Protein AF-A0A143BGK1-F1 (afdb_monomer)

Solvent-accessible surface area (backbone atoms only — not comparable to full-atom values): 12796 Å² total; per-residue (Å²): 137,93,80,90,81,89,81,84,87,86,84,88,82,83,88,80,93,75,83,83,79,81,80,73,81,82,76,76,76,75,78,65,85,75,78,70,71,74,83,72,61,74,55,38,39,32,31,39,35,25,28,45,77,56,67,14,44,19,26,71,61,53,50,92,48,92,90,60,64,40,11,59,48,40,54,72,45,32,12,19,40,34,34,28,32,50,23,86,86,31,70,6,28,37,41,41,28,18,69,46,82,47,82,82,18,62,73,39,94,61,40,59,32,41,36,32,41,37,38,48,50,97,88,70,47,81,43,76,48,76,35,29,37,42,36,40,39,46,55,60,24,32,60,97,61,43,62,50,70,74,36,72,43,80,30,38,37,37,44,34,45,54,76,92,69,96,65,74,45,32,40,28,19,36,43,67,54,95,93,37,80,58,79,19,27,54,26,41,38,30,21,72,43,67,36,33,34,42,38,33,39,54,91,85,25,25,25,24,23,72,79,79,68,46,75,31,57,42,41,40,54,37,38,40,36,41,76,50,74,117

pLDDT: mean 82.54, std 17.93, range [39.62, 98.12]

Mean predicted aligned error: 11.47 Å

Secondary structure (DSSP, 8-state):
-----------------------------------------PPPPEEEEEESS-SEEE--S--SSTT-SEEEEETTSTT-EEEE--STT----EEEESS---TTTTTSTTPSP-EEEEEE-TTS-EEEEEE-EEEEE--S--TT-PPPTT-EEEE-EEEEE-S--SS-SEEEE-SEETTEE--PPPEEEEE-SSSEEEEEEPTTPEEEETTT--EEE---EEEEEESS--

Organism: NCBI:txid1379270

Structure (mmCIF, N/CA/C/O backbone):
data_AF-A0A143BGK1-F1
#
_entry.id   AF-A0A143BGK1-F1
#
loop_
_atom_site.group_PDB
_atom_site.id
_atom_site.type_symbol
_atom_site.label_atom_id
_atom_site.label_alt_id
_atom_site.label_comp_id
_atom_site.label_asym_id
_atom_site.label_entity_id
_atom_site.label_seq_id
_atom_site.pdbx_PDB_ins_code
_atom_site.Cartn_x
_atom_site.Cartn_y
_atom_site.Cartn_z
_atom_site.occupancy
_atom_site.B_iso_or_equiv
_atom_site.auth_seq_id
_atom_site.auth_comp_id
_atom_site.auth_asym_id
_atom_site.auth_atom_id
_atom_site.pdbx_PDB_model_num
ATOM 1 N N . MET A 1 1 ? 17.424 -24.416 119.670 1.00 43.50 1 MET A N 1
ATOM 2 C CA . MET A 1 1 ? 17.844 -23.206 118.920 1.00 43.50 1 MET A CA 1
ATOM 3 C C . MET A 1 1 ? 16.565 -22.590 118.353 1.00 43.50 1 MET A C 1
ATOM 5 O O . MET A 1 1 ? 15.941 -23.257 117.552 1.00 43.50 1 MET A O 1
ATOM 9 N N . ARG A 1 2 ? 15.909 -21.563 118.918 1.00 40.81 2 ARG A N 1
ATOM 10 C CA . ARG A 1 2 ? 16.264 -20.143 119.166 1.00 40.81 2 ARG A CA 1
ATOM 11 C C . ARG A 1 2 ? 16.715 -19.360 117.918 1.00 40.81 2 ARG A C 1
ATOM 13 O O . ARG A 1 2 ? 17.852 -19.553 117.501 1.00 40.81 2 ARG A O 1
ATOM 20 N N . ARG A 1 3 ? 15.820 -18.461 117.451 1.00 46.19 3 ARG A N 1
ATOM 21 C CA . ARG A 1 3 ? 15.937 -17.132 116.765 1.00 46.19 3 ARG A CA 1
ATOM 22 C C . ARG A 1 3 ? 14.674 -16.983 115.884 1.00 46.19 3 ARG A C 1
ATOM 24 O O . ARG A 1 3 ? 14.504 -17.804 115.000 1.00 46.19 3 ARG A O 1
ATOM 31 N N . SER A 1 4 ? 13.640 -16.170 116.144 1.00 46.34 4 SER A N 1
ATOM 32 C CA . SER A 1 4 ? 13.495 -14.737 116.495 1.00 46.34 4 SER A CA 1
ATOM 33 C C . SER A 1 4 ? 14.274 -13.771 115.607 1.00 46.34 4 SER A C 1
ATOM 35 O O . SER A 1 4 ? 15.478 -13.681 115.813 1.00 46.34 4 SER A O 1
ATOM 37 N N . THR A 1 5 ? 13.562 -13.082 114.691 1.00 49.50 5 THR A N 1
ATOM 38 C CA . THR A 1 5 ? 13.474 -11.603 114.464 1.00 49.50 5 THR A CA 1
ATOM 39 C C . THR A 1 5 ? 12.706 -11.330 113.149 1.00 49.50 5 THR A C 1
ATOM 41 O O . THR A 1 5 ? 13.089 -11.884 112.127 1.00 49.50 5 THR A O 1
ATOM 44 N N . THR A 1 6 ? 11.496 -10.732 113.180 1.00 47.00 6 THR A N 1
ATOM 45 C CA . THR A 1 6 ? 11.149 -9.320 112.808 1.00 47.00 6 THR A CA 1
ATOM 46 C C . THR A 1 6 ? 11.598 -8.911 111.389 1.00 47.00 6 THR A C 1
ATOM 48 O O . THR A 1 6 ? 12.734 -9.171 111.033 1.00 47.00 6 THR A O 1
ATOM 51 N N . LEU A 1 7 ? 10.827 -8.236 110.524 1.00 45.62 7 LEU A N 1
ATOM 52 C CA . LEU A 1 7 ? 10.130 -6.959 110.729 1.00 45.62 7 LEU A CA 1
ATOM 53 C C . LEU A 1 7 ? 9.368 -6.546 109.431 1.00 45.62 7 LEU A C 1
ATOM 55 O O . LEU A 1 7 ? 9.850 -6.802 108.336 1.00 45.62 7 LEU A O 1
ATOM 59 N N . ALA A 1 8 ? 8.234 -5.857 109.615 1.00 45.94 8 ALA A N 1
ATOM 60 C CA . ALA A 1 8 ? 7.617 -4.776 108.816 1.00 45.94 8 ALA A CA 1
ATOM 61 C C . ALA A 1 8 ? 7.408 -4.855 107.278 1.00 45.94 8 ALA A C 1
ATOM 63 O O . ALA A 1 8 ? 8.323 -4.689 106.483 1.00 45.94 8 ALA A O 1
ATOM 64 N N . CYS A 1 9 ? 6.118 -4.921 106.913 1.00 39.62 9 CYS A N 1
ATOM 65 C CA . CYS A 1 9 ? 5.309 -3.850 106.294 1.00 39.62 9 CYS A CA 1
ATOM 66 C C . CYS A 1 9 ? 5.911 -3.028 105.133 1.00 39.62 9 CYS A C 1
ATOM 68 O O . CYS A 1 9 ? 6.792 -2.208 105.368 1.00 39.62 9 CYS A O 1
ATOM 70 N N . LEU A 1 10 ? 5.285 -3.073 103.948 1.00 42.44 10 LEU A N 1
ATOM 71 C CA . LEU A 1 10 ? 4.947 -1.834 103.238 1.00 42.44 10 LEU A CA 1
ATOM 72 C C . LEU A 1 10 ? 3.724 -2.002 102.322 1.00 42.44 10 LEU A C 1
ATOM 74 O O . LEU A 1 10 ? 3.552 -3.000 101.628 1.00 42.44 10 LEU A O 1
ATOM 78 N N . LEU A 1 11 ? 2.879 -0.983 102.408 1.00 42.88 11 LEU A N 1
ATOM 79 C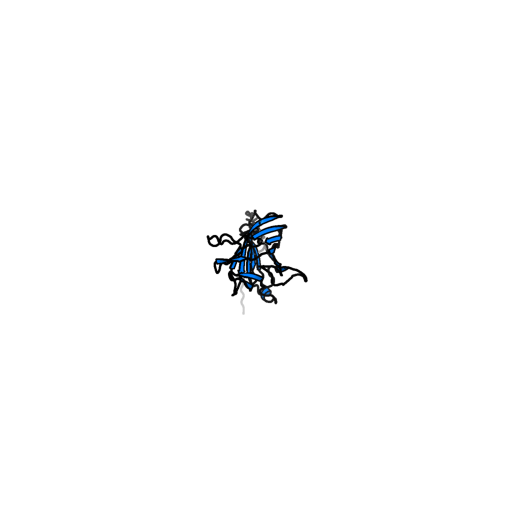 CA . LEU A 1 11 ? 1.591 -0.753 101.771 1.00 42.88 11 LEU A CA 1
ATOM 80 C C . LEU A 1 11 ? 1.744 -0.185 100.345 1.00 42.88 11 LEU A C 1
ATOM 82 O O . LEU A 1 11 ? 2.788 0.375 100.019 1.00 42.88 11 LEU A O 1
ATOM 86 N N . ALA A 1 12 ? 0.600 -0.137 99.646 1.00 45.75 12 ALA A N 1
ATOM 87 C CA . ALA A 1 12 ? 0.241 0.781 98.549 1.00 45.75 12 ALA A CA 1
ATOM 88 C C . ALA A 1 12 ? 0.588 0.284 97.122 1.00 45.75 12 ALA A C 1
ATOM 90 O O . ALA A 1 12 ? 1.572 -0.409 96.927 1.00 45.75 12 ALA A O 1
ATOM 91 N N . LEU A 1 13 ? -0.189 0.527 96.060 1.00 47.72 13 LEU A N 1
ATOM 92 C CA . LEU A 1 13 ? -1.147 1.592 95.749 1.00 47.72 13 LEU A CA 1
ATOM 93 C C . LEU A 1 13 ? -2.192 1.096 94.720 1.00 47.72 13 LEU A C 1
ATOM 95 O O . LEU A 1 13 ? -1.932 0.187 93.936 1.00 47.72 13 LEU A O 1
ATOM 99 N N . LEU A 1 14 ? -3.358 1.745 94.723 1.00 42.44 14 LEU A N 1
ATOM 100 C CA . LEU A 1 14 ? -4.480 1.576 93.795 1.00 42.44 14 LEU A CA 1
ATOM 101 C C . LEU A 1 14 ? -4.232 2.168 92.384 1.00 42.44 14 LEU A C 1
ATOM 103 O O . LEU A 1 14 ? -3.690 3.263 92.300 1.00 42.44 14 LEU A O 1
ATOM 107 N N . ALA A 1 15 ? -4.831 1.506 91.371 1.00 46.16 15 ALA A N 1
ATOM 108 C CA . ALA A 1 15 ? -5.567 2.026 90.183 1.00 46.16 15 ALA A CA 1
ATOM 109 C C . ALA A 1 15 ? -4.858 2.960 89.156 1.00 46.16 15 ALA A C 1
ATOM 111 O O . ALA A 1 15 ? -3.825 3.535 89.472 1.00 46.16 15 ALA A O 1
ATOM 112 N N . PRO A 1 16 ? -5.431 3.242 87.954 1.00 50.66 16 PRO A N 1
ATOM 113 C CA . PRO A 1 16 ? -6.430 2.538 87.126 1.00 50.66 16 PRO A CA 1
ATOM 114 C C . PRO A 1 16 ? -5.933 2.226 85.682 1.00 50.66 16 PRO A C 1
ATOM 116 O O . PRO A 1 16 ? -4.978 2.815 85.180 1.00 50.66 16 PRO A O 1
ATOM 119 N N . LEU A 1 17 ? -6.647 1.348 84.965 1.00 46.38 17 LEU A N 1
ATOM 120 C CA . LEU A 1 17 ? -6.560 1.212 83.502 1.00 46.38 17 LEU A CA 1
ATOM 121 C C . LEU A 1 17 ? -7.294 2.389 82.837 1.00 46.38 17 LEU A C 1
ATOM 123 O O . LEU A 1 17 ? -8.519 2.380 82.727 1.00 46.38 17 LEU A O 1
ATOM 127 N N . GLY A 1 18 ? -6.546 3.407 82.412 1.00 46.16 18 GLY A N 1
ATOM 128 C CA . GLY A 1 18 ? -7.022 4.441 81.494 1.00 46.16 18 GLY A CA 1
ATOM 129 C C . GLY A 1 18 ? -6.768 4.017 80.049 1.00 46.16 18 GLY A C 1
ATOM 130 O O . GLY A 1 18 ? -5.620 3.880 79.637 1.00 46.16 18 GLY A O 1
ATOM 131 N N . ALA A 1 19 ? -7.836 3.796 79.284 1.00 46.12 19 ALA A N 1
ATOM 132 C CA . ALA A 1 19 ? -7.766 3.614 77.841 1.00 46.12 19 ALA A CA 1
ATOM 133 C C . ALA A 1 19 ? -7.400 4.951 77.173 1.00 46.12 19 ALA A C 1
ATOM 135 O O . ALA A 1 19 ? -8.175 5.905 77.226 1.00 46.12 19 ALA A O 1
ATOM 136 N N . CYS A 1 20 ? -6.232 5.024 76.536 1.00 40.56 20 CYS A N 1
ATOM 137 C CA . CYS A 1 20 ? -5.906 6.118 75.627 1.00 40.56 20 CYS A CA 1
ATOM 138 C C . CYS A 1 20 ? -6.611 5.878 74.287 1.00 40.56 20 CYS A C 1
ATOM 140 O O . CYS A 1 20 ? -6.204 5.020 73.507 1.00 40.56 20 CYS A O 1
ATOM 142 N N . THR A 1 21 ? -7.656 6.653 74.010 1.00 49.47 21 THR A N 1
ATOM 143 C CA . THR A 1 21 ? -8.146 6.882 72.650 1.00 49.47 21 THR A CA 1
ATOM 144 C C . THR A 1 21 ? -7.187 7.846 71.957 1.00 49.47 21 THR A C 1
ATOM 146 O O . THR A 1 21 ? -7.154 9.036 72.276 1.00 49.47 21 THR A O 1
ATOM 149 N N . THR A 1 22 ? -6.391 7.356 71.013 1.00 46.19 22 THR A N 1
ATOM 150 C CA . THR A 1 22 ? -5.693 8.214 70.052 1.00 46.19 22 THR A CA 1
ATOM 151 C C . THR A 1 22 ? -6.713 8.758 69.058 1.00 46.19 22 THR A C 1
ATOM 153 O O . THR A 1 22 ? -7.113 8.067 68.124 1.00 46.19 22 THR A O 1
ATOM 156 N N . ASN A 1 23 ? -7.143 10.000 69.273 1.00 48.50 23 ASN A N 1
ATOM 157 C CA . ASN A 1 23 ? -7.722 10.822 68.218 1.00 48.50 23 ASN A CA 1
ATOM 158 C C . ASN A 1 23 ? -6.585 11.198 67.260 1.00 48.50 23 ASN A C 1
ATOM 160 O O . ASN A 1 23 ? -5.858 12.158 67.517 1.00 48.50 23 ASN A O 1
ATOM 164 N N . GLU A 1 24 ? -6.403 10.438 66.181 1.00 50.03 24 GLU A N 1
ATOM 165 C CA . GLU A 1 24 ? -5.644 10.951 65.042 1.00 50.03 24 GLU A CA 1
ATOM 166 C C . GLU A 1 24 ? -6.468 12.056 64.365 1.00 50.03 24 GLU A C 1
ATOM 168 O O . GLU A 1 24 ? -7.660 11.863 64.100 1.00 50.03 24 GLU A O 1
ATOM 173 N N . PRO A 1 25 ? -5.882 13.231 64.084 1.00 45.22 25 PRO A N 1
ATOM 174 C CA . PRO A 1 25 ? -6.534 14.194 63.220 1.00 45.22 25 PRO A CA 1
ATOM 175 C C . PRO A 1 25 ? -6.620 13.591 61.815 1.00 45.22 25 PRO A C 1
ATOM 177 O O . PRO A 1 25 ? -5.603 13.349 61.170 1.00 45.22 25 PRO A O 1
ATOM 180 N N . VAL A 1 26 ? -7.843 13.374 61.328 1.00 51.09 26 VAL A N 1
ATOM 181 C CA . VAL A 1 26 ? -8.095 13.123 59.907 1.00 51.09 26 VAL A CA 1
ATOM 182 C C . VAL A 1 26 ? -7.665 14.376 59.149 1.00 51.09 26 VAL A C 1
ATOM 184 O O . VAL A 1 26 ? -8.393 15.365 59.078 1.00 51.09 26 VAL A O 1
ATOM 187 N N . THR A 1 27 ? -6.458 14.353 58.596 1.00 41.69 27 THR A N 1
ATOM 188 C CA . THR A 1 27 ? -6.063 15.265 57.530 1.00 41.69 27 THR A CA 1
ATOM 189 C C . THR A 1 27 ? -6.956 14.979 56.330 1.00 41.69 27 THR A C 1
ATOM 191 O O . THR A 1 27 ? -6.745 14.017 55.595 1.00 41.69 27 THR A O 1
ATOM 194 N N . THR A 1 28 ? -7.976 15.808 56.124 1.00 47.81 28 THR A N 1
ATOM 195 C CA . THR A 1 28 ? -8.582 15.985 54.804 1.00 47.81 28 THR A CA 1
ATOM 196 C C . THR A 1 28 ? -7.483 16.480 53.874 1.00 47.81 28 THR A C 1
ATOM 198 O O . THR A 1 28 ? -7.135 17.662 53.907 1.00 47.81 28 THR A O 1
ATOM 201 N N . GLU A 1 29 ? -6.906 15.580 53.078 1.00 46.59 29 GLU A N 1
ATOM 202 C CA . GLU A 1 29 ? -6.139 15.980 51.905 1.00 46.59 29 GLU A CA 1
ATOM 203 C C . GLU A 1 29 ? -7.074 16.809 51.025 1.00 46.59 29 GLU A C 1
ATOM 205 O O . GLU A 1 29 ? -8.012 16.306 50.403 1.00 46.59 29 GLU A O 1
ATOM 210 N N . VAL A 1 30 ? -6.848 18.120 51.026 1.00 47.69 30 VAL A N 1
ATOM 211 C CA . VAL A 1 30 ? -7.391 19.015 50.016 1.00 47.69 30 VAL A CA 1
ATOM 212 C C . VAL A 1 30 ? -6.802 18.526 48.702 1.00 47.69 30 VAL A C 1
ATOM 214 O O . VAL A 1 30 ? -5.617 18.727 48.442 1.00 47.69 30 VAL A O 1
ATOM 217 N N . GLY A 1 31 ? -7.619 17.828 47.912 1.00 47.00 31 GLY A N 1
ATOM 218 C CA . GLY A 1 31 ? -7.271 17.419 46.563 1.00 47.00 31 GLY A CA 1
ATOM 219 C C . GLY A 1 31 ? -6.823 18.644 45.780 1.00 47.00 31 GLY A C 1
ATOM 220 O O . GLY A 1 31 ? -7.646 19.445 45.336 1.00 47.00 31 GLY A O 1
ATOM 221 N N . GLY A 1 32 ? -5.506 18.801 45.626 1.00 48.09 32 GLY A N 1
ATOM 222 C CA . GLY A 1 32 ? -4.947 19.677 44.609 1.00 48.09 32 GLY A CA 1
ATOM 223 C C . GLY A 1 32 ? -5.538 19.284 43.253 1.00 48.09 32 GLY A C 1
ATOM 224 O O . GLY A 1 32 ? -5.974 18.138 43.097 1.00 48.09 32 GLY A O 1
ATOM 225 N N . PRO A 1 33 ? -5.601 20.201 42.273 1.00 51.19 33 PRO A N 1
ATOM 226 C CA . PRO A 1 33 ? -6.139 19.868 40.966 1.00 51.19 33 PRO A CA 1
ATOM 227 C C . PRO A 1 33 ? -5.393 18.641 40.450 1.00 51.19 33 PRO A C 1
ATOM 229 O O . PRO A 1 33 ? -4.192 18.691 40.177 1.00 51.19 33 PRO A O 1
ATOM 232 N N . ALA A 1 34 ? -6.105 17.518 40.362 1.00 53.53 34 ALA A N 1
ATOM 233 C CA . ALA A 1 34 ? -5.624 16.376 39.628 1.00 53.53 34 ALA A CA 1
ATOM 234 C C . ALA A 1 34 ? -5.442 16.897 38.207 1.00 53.53 34 ALA A C 1
ATOM 236 O O . ALA A 1 34 ? -6.420 17.174 37.510 1.00 53.53 34 ALA A O 1
ATOM 237 N N . PHE A 1 35 ? -4.192 17.092 37.791 1.00 51.06 35 PHE A N 1
ATOM 238 C CA . PHE A 1 35 ? -3.862 17.183 36.382 1.00 51.06 35 PHE A CA 1
ATOM 239 C C . PHE A 1 35 ? -4.263 15.833 35.798 1.00 51.06 35 PHE A C 1
ATOM 241 O O . PHE A 1 35 ? -3.465 14.897 35.763 1.00 51.06 35 PHE A O 1
ATOM 248 N N . ALA A 1 36 ? -5.542 15.698 35.441 1.00 53.28 36 ALA A N 1
ATOM 249 C CA . ALA A 1 36 ? -6.049 14.568 34.704 1.00 53.28 36 ALA A CA 1
ATOM 250 C C . ALA A 1 36 ? -5.165 14.499 33.467 1.00 53.28 36 ALA A C 1
ATOM 252 O O . ALA A 1 36 ? -5.229 15.372 32.600 1.00 53.28 36 ALA A O 1
ATOM 253 N N . LYS A 1 37 ? -4.248 13.527 33.452 1.00 48.25 37 LYS A N 1
ATOM 254 C CA . LYS A 1 37 ? -3.406 13.248 32.298 1.00 48.25 37 LYS A CA 1
ATOM 255 C C . LYS A 1 37 ? -4.376 13.139 31.135 1.00 48.25 37 LYS A C 1
ATOM 257 O O . LYS A 1 37 ? -5.232 12.256 31.168 1.00 48.25 37 LYS A O 1
ATOM 262 N N . ALA A 1 38 ? -4.297 14.084 30.195 1.00 52.44 38 ALA A N 1
ATOM 263 C CA . ALA A 1 38 ? -5.198 14.116 29.057 1.00 52.44 38 ALA A CA 1
ATOM 264 C C . ALA A 1 38 ? -5.253 12.700 28.490 1.00 52.44 38 ALA A C 1
ATOM 266 O O . ALA A 1 38 ? -4.206 12.089 28.255 1.00 52.44 38 ALA A O 1
ATOM 267 N N . THR A 1 39 ? -6.454 12.140 28.383 1.00 51.75 39 THR A N 1
ATOM 268 C CA . THR A 1 39 ? -6.678 10.812 27.828 1.00 51.75 39 THR A CA 1
ATOM 269 C C . THR A 1 39 ? -6.221 10.872 26.377 1.00 51.75 39 THR A C 1
ATOM 271 O O . THR A 1 39 ? -6.972 11.263 25.491 1.00 51.75 39 THR A O 1
ATOM 274 N N . THR A 1 40 ? -4.945 10.578 26.121 1.00 60.81 40 THR A N 1
ATOM 275 C CA . THR A 1 40 ? -4.415 10.545 24.763 1.00 60.81 40 THR A CA 1
ATOM 276 C C . THR A 1 40 ? -5.065 9.356 24.094 1.00 60.81 40 THR A C 1
ATOM 278 O O . THR A 1 40 ? -4.742 8.208 24.411 1.00 60.81 40 THR A O 1
ATOM 281 N N . THR A 1 41 ? -6.036 9.623 23.229 1.00 72.31 41 THR A N 1
ATOM 282 C CA . THR A 1 41 ? -6.748 8.580 22.508 1.00 72.31 41 THR A CA 1
ATOM 283 C C . THR A 1 41 ? -5.729 7.763 21.723 1.00 72.31 41 THR A C 1
ATOM 285 O O . THR A 1 41 ? -5.053 8.295 20.845 1.00 72.31 41 THR A O 1
ATOM 288 N N . ALA A 1 42 ? -5.580 6.487 22.079 1.00 84.50 42 ALA A N 1
ATOM 289 C CA . ALA A 1 42 ? -4.563 5.626 21.491 1.00 84.50 42 ALA A CA 1
ATOM 290 C C . ALA A 1 42 ? -4.741 5.522 19.970 1.00 84.50 42 ALA A C 1
ATOM 292 O O . ALA A 1 42 ? -5.871 5.429 19.476 1.00 84.50 42 ALA A O 1
ATOM 293 N N . ASP A 1 43 ? -3.629 5.518 19.239 1.00 90.06 43 ASP A N 1
ATOM 294 C CA . ASP A 1 43 ? -3.602 5.295 17.793 1.00 90.06 43 ASP A CA 1
ATOM 295 C C . ASP A 1 43 ? -4.373 4.013 17.435 1.00 90.06 43 ASP A C 1
ATOM 297 O O . ASP A 1 43 ? -4.086 2.952 18.006 1.00 90.06 43 ASP A O 1
ATOM 301 N N . PRO A 1 44 ? -5.366 4.067 16.529 1.00 92.69 44 PRO A N 1
ATOM 302 C CA . PRO A 1 44 ? -6.083 2.868 16.148 1.00 92.69 44 PRO A CA 1
ATOM 303 C C . PRO A 1 44 ? -5.216 1.932 15.309 1.00 92.69 44 PRO A C 1
ATOM 305 O O . PRO A 1 44 ? -4.260 2.328 14.641 1.00 92.69 44 PRO A O 1
ATOM 308 N N . THR A 1 45 ? -5.572 0.656 15.342 1.00 94.81 45 THR A N 1
ATOM 309 C CA . THR A 1 45 ? -5.013 -0.343 14.425 1.00 94.81 45 THR A CA 1
ATOM 310 C C . THR A 1 45 ? -5.744 -0.284 13.086 1.00 94.81 45 THR A C 1
ATOM 312 O O . THR A 1 45 ? -6.816 0.320 12.995 1.00 94.81 45 THR A O 1
ATOM 315 N N . ALA A 1 46 ? -5.197 -0.924 12.053 1.00 94.94 46 ALA A N 1
ATOM 316 C CA . ALA A 1 46 ? -5.848 -1.030 10.754 1.00 94.94 46 ALA A CA 1
ATOM 317 C C . ALA A 1 46 ? -5.953 -2.488 10.285 1.00 94.94 46 ALA A C 1
ATOM 319 O O . ALA A 1 46 ? -5.209 -3.374 10.694 1.00 94.94 46 ALA A O 1
ATOM 320 N N . THR A 1 47 ? -6.885 -2.746 9.382 1.00 96.81 47 THR A N 1
ATOM 321 C CA . THR A 1 47 ? -6.897 -3.962 8.571 1.00 96.81 47 THR A CA 1
ATOM 322 C C . THR A 1 47 ? -6.739 -3.560 7.119 1.00 96.81 47 THR A C 1
ATOM 324 O O . THR A 1 47 ? -7.476 -2.701 6.635 1.00 96.81 47 THR A O 1
ATOM 327 N N . TRP A 1 48 ? -5.766 -4.160 6.439 1.00 97.56 48 TRP A N 1
ATOM 328 C CA . TRP A 1 48 ? -5.492 -3.890 5.032 1.00 97.56 48 TRP A CA 1
ATOM 329 C C . TRP A 1 48 ? -6.080 -5.010 4.179 1.00 97.56 48 TRP A C 1
ATOM 331 O O . TRP A 1 48 ? -5.836 -6.190 4.440 1.00 97.56 48 TRP A O 1
ATOM 341 N N . TYR A 1 49 ? -6.842 -4.622 3.164 1.00 97.06 49 TYR A N 1
ATOM 342 C CA . TYR A 1 49 ? -7.484 -5.508 2.203 1.00 97.06 49 TYR A CA 1
ATOM 343 C C . TYR A 1 49 ? -6.832 -5.283 0.845 1.00 97.06 49 TYR A C 1
ATOM 345 O O . TYR A 1 49 ? -7.054 -4.253 0.209 1.00 97.06 49 TYR A O 1
ATOM 353 N N . LEU A 1 50 ? -5.979 -6.221 0.438 1.00 96.81 50 LEU A N 1
ATOM 354 C CA . LEU A 1 50 ? -5.278 -6.163 -0.839 1.00 96.81 50 LEU A CA 1
ATOM 355 C C . LEU A 1 50 ? -5.954 -7.118 -1.823 1.00 96.81 50 LEU A C 1
ATOM 357 O O . LEU A 1 50 ? -6.114 -8.291 -1.483 1.00 96.81 50 LEU A O 1
ATOM 361 N N . PRO A 1 51 ? -6.287 -6.691 -3.049 1.00 93.69 51 PRO A N 1
ATOM 362 C CA . PRO A 1 51 ? -6.796 -7.590 -4.075 1.00 93.69 51 PRO A CA 1
ATOM 363 C C . PRO A 1 51 ? -5.852 -8.774 -4.296 1.00 93.69 51 PRO A C 1
ATOM 365 O O . PRO A 1 51 ? -4.632 -8.614 -4.350 1.00 93.69 51 PRO A O 1
ATOM 368 N N . ALA A 1 52 ? -6.408 -9.971 -4.437 1.00 86.12 52 ALA A N 1
ATOM 369 C CA . ALA A 1 52 ? -5.638 -11.173 -4.742 1.00 86.12 52 ALA A CA 1
ATOM 370 C C . ALA A 1 52 ? -5.259 -11.282 -6.225 1.00 86.12 52 ALA A C 1
ATOM 372 O O . ALA A 1 52 ? -4.314 -11.985 -6.567 1.00 86.12 52 ALA A O 1
ATOM 373 N N . ALA A 1 53 ? -5.977 -10.571 -7.097 1.00 82.94 53 ALA A N 1
ATOM 374 C CA . ALA A 1 53 ? -5.677 -10.463 -8.516 1.00 82.94 53 ALA A CA 1
ATOM 375 C C . ALA A 1 53 ? -5.790 -8.995 -8.945 1.00 82.94 53 ALA A C 1
ATOM 377 O O . ALA A 1 53 ? -6.881 -8.431 -8.984 1.00 82.94 53 ALA A O 1
ATOM 378 N N . ASN A 1 54 ? -4.649 -8.372 -9.223 1.00 80.81 54 ASN A N 1
ATOM 379 C CA . ASN A 1 54 ? -4.534 -6.998 -9.701 1.00 80.81 54 ASN A CA 1
ATOM 380 C C . ASN A 1 54 ? -3.212 -6.837 -10.465 1.00 80.81 54 ASN A C 1
ATOM 382 O O . ASN A 1 54 ? -2.273 -7.604 -10.246 1.00 80.81 54 ASN A O 1
ATOM 386 N N . SER A 1 55 ? -3.119 -5.839 -11.340 1.00 83.12 55 SER A N 1
ATOM 387 C CA . SER A 1 55 ? -1.822 -5.395 -11.855 1.00 83.12 55 SER A CA 1
ATOM 388 C C . SER A 1 55 ? -1.101 -4.586 -10.769 1.00 83.12 55 SER A C 1
ATOM 390 O O . SER A 1 55 ? -1.734 -3.851 -10.014 1.00 83.12 55 SER A O 1
ATOM 392 N N . GLY A 1 56 ? 0.220 -4.731 -10.641 1.00 92.62 56 GLY A N 1
ATOM 393 C CA . GLY A 1 56 ? 0.985 -4.044 -9.598 1.00 92.62 56 GLY A CA 1
ATOM 394 C C . GLY A 1 56 ? 0.950 -4.759 -8.246 1.00 92.62 56 GLY A C 1
ATOM 395 O O . GLY A 1 56 ? 1.514 -5.845 -8.110 1.00 92.62 56 GLY A O 1
ATOM 396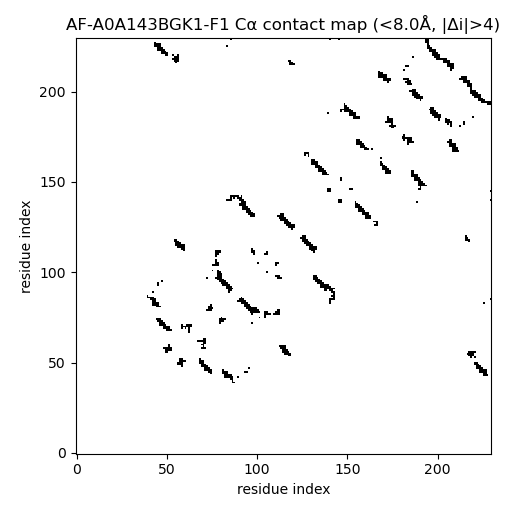 N N . LEU A 1 57 ? 0.349 -4.128 -7.234 1.00 95.62 57 LEU A N 1
ATOM 397 C CA . LEU A 1 57 ? 0.321 -4.630 -5.855 1.00 95.62 57 LEU A CA 1
ATOM 398 C C . LEU A 1 57 ? -0.847 -5.596 -5.614 1.00 95.62 57 LEU A C 1
ATOM 400 O O . LEU A 1 57 ? -2.013 -5.237 -5.787 1.00 95.62 57 LEU A O 1
ATOM 404 N N . THR A 1 58 ? -0.524 -6.795 -5.131 1.00 95.25 58 THR A N 1
ATOM 405 C CA . THR A 1 58 ? -1.484 -7.857 -4.803 1.00 95.25 58 THR A CA 1
ATOM 406 C C . THR A 1 58 ? -1.179 -8.524 -3.467 1.00 95.25 58 THR A C 1
ATOM 408 O O . THR A 1 58 ? -0.038 -8.558 -3.000 1.00 95.25 58 THR A O 1
ATOM 411 N N . GLY A 1 59 ? -2.224 -9.054 -2.835 1.00 94.88 59 GLY A N 1
ATOM 412 C CA . GLY A 1 59 ? -2.108 -9.855 -1.623 1.00 94.88 59 GLY A CA 1
ATOM 413 C C . GLY A 1 59 ? -1.666 -11.301 -1.887 1.00 94.88 59 GLY A C 1
ATOM 414 O O . GLY A 1 59 ? -1.559 -11.745 -3.025 1.00 94.88 59 GLY A O 1
ATOM 415 N N . ASP A 1 60 ? -1.408 -12.061 -0.823 1.00 91.88 60 ASP A N 1
ATOM 416 C CA . ASP A 1 60 ? -0.938 -13.455 -0.887 1.00 91.88 60 ASP A CA 1
ATOM 417 C C . ASP A 1 60 ? -2.037 -14.519 -1.031 1.00 91.88 60 ASP A C 1
ATOM 419 O O . ASP A 1 60 ? -1.725 -15.712 -1.023 1.00 91.88 60 ASP A O 1
ATOM 423 N N . GLY A 1 61 ? -3.295 -14.106 -1.162 1.00 86.81 61 GLY A N 1
ATOM 424 C CA . GLY A 1 61 ? -4.455 -14.983 -1.295 1.00 86.81 61 GLY A CA 1
ATOM 425 C C . GLY A 1 61 ? -4.957 -15.570 0.026 1.00 86.81 61 GLY A C 1
ATOM 426 O O . GLY A 1 61 ? -5.777 -16.481 0.004 1.00 86.81 61 GLY A O 1
ATOM 427 N N . ALA A 1 62 ? -4.485 -15.098 1.185 1.00 83.62 62 ALA A N 1
ATOM 428 C CA . ALA A 1 62 ? -5.043 -15.524 2.468 1.00 83.62 62 ALA A CA 1
ATOM 429 C C . ALA A 1 62 ? -6.241 -14.641 2.867 1.00 83.62 62 ALA A C 1
ATOM 431 O O . ALA A 1 62 ? -6.098 -13.477 3.262 1.00 83.62 62 ALA A O 1
ATOM 432 N N . TYR A 1 63 ? -7.429 -15.238 2.745 1.00 79.38 63 TYR A N 1
ATOM 433 C CA . TYR A 1 63 ? -8.745 -14.628 2.937 1.00 79.38 63 TYR A CA 1
ATOM 434 C C . TYR A 1 63 ? -9.325 -14.906 4.333 1.00 79.38 63 TYR A C 1
ATOM 436 O O . TYR A 1 63 ? -9.027 -15.936 4.933 1.00 79.38 63 TYR A O 1
ATOM 444 N N . LEU A 1 64 ? -10.211 -14.029 4.823 1.00 66.81 64 LEU A N 1
ATOM 445 C CA . LEU A 1 64 ? -11.051 -14.322 6.000 1.00 66.81 64 LEU A CA 1
ATOM 446 C C . LEU A 1 64 ? -12.233 -15.244 5.664 1.00 66.81 64 LEU A C 1
ATOM 448 O O . LEU A 1 64 ? -12.664 -16.024 6.509 1.00 66.81 64 LEU A O 1
ATOM 452 N N . THR A 1 65 ? -12.732 -15.166 4.429 1.00 70.62 65 THR A N 1
ATOM 453 C CA . THR A 1 65 ? -13.912 -15.900 3.963 1.00 70.62 65 THR A CA 1
ATOM 454 C C . THR A 1 65 ? -13.609 -16.545 2.615 1.00 70.62 65 THR A C 1
ATOM 456 O O . THR A 1 65 ? -13.013 -15.909 1.742 1.00 70.62 65 THR A O 1
ATOM 459 N N . SER A 1 66 ? -14.025 -17.802 2.435 1.00 70.19 66 SER A N 1
ATOM 460 C CA . SER A 1 66 ? -13.937 -18.488 1.141 1.00 70.19 66 SER A CA 1
ATOM 461 C C . SER A 1 66 ? -14.674 -17.687 0.060 1.00 70.19 66 SER A C 1
ATOM 463 O O . SER A 1 66 ? -15.776 -17.200 0.303 1.00 70.19 66 SER A O 1
ATOM 465 N N . GLY A 1 67 ? -14.058 -17.521 -1.113 1.00 70.31 67 GLY A N 1
ATOM 466 C CA . GLY A 1 67 ? -14.609 -16.726 -2.219 1.00 70.31 67 GLY A CA 1
ATOM 467 C C . GLY A 1 67 ? -14.335 -15.217 -2.153 1.00 70.31 67 GLY A C 1
ATOM 468 O O . GLY A 1 67 ? -14.764 -14.496 -3.050 1.00 70.31 67 GLY A O 1
ATOM 469 N N . SER A 1 68 ? -13.612 -14.724 -1.140 1.00 82.62 68 SER A N 1
ATOM 470 C CA . SER A 1 68 ? -13.136 -13.333 -1.133 1.00 82.62 68 SER A CA 1
ATOM 471 C C . SER A 1 68 ? -12.150 -13.080 -2.279 1.00 82.62 68 SER A C 1
ATOM 473 O O . SER A 1 68 ? -11.338 -13.938 -2.620 1.00 82.62 68 SER A O 1
ATOM 475 N N . THR A 1 69 ? -12.186 -11.871 -2.835 1.00 89.12 69 THR A N 1
ATOM 476 C CA . THR A 1 69 ? -11.223 -11.381 -3.832 1.00 89.12 69 THR A CA 1
ATOM 477 C C . THR A 1 69 ? -10.078 -10.583 -3.203 1.00 89.12 69 THR A C 1
ATOM 479 O O . THR A 1 69 ? -9.162 -10.168 -3.910 1.00 89.12 69 THR A O 1
ATOM 482 N N . GLU A 1 70 ? -10.095 -10.379 -1.880 1.00 93.56 70 GLU A N 1
ATOM 483 C CA . GLU A 1 70 ? -9.128 -9.560 -1.141 1.00 93.56 70 GLU A CA 1
ATOM 484 C C . GLU A 1 70 ? -8.435 -10.358 -0.031 1.00 93.56 70 GLU A C 1
ATOM 486 O O . GLU A 1 70 ? -9.081 -10.871 0.886 1.00 93.56 70 GLU A O 1
ATOM 491 N N . SER A 1 71 ? -7.107 -10.402 -0.071 1.00 93.81 71 SER A N 1
ATOM 492 C CA . SER A 1 71 ? -6.274 -10.899 1.025 1.00 93.81 71 SER A CA 1
ATOM 493 C C . SER A 1 71 ? -6.321 -9.938 2.208 1.00 93.81 71 SER A C 1
ATOM 495 O O . SER A 1 71 ? -6.235 -8.722 2.025 1.00 93.81 71 SER A O 1
ATOM 497 N N . VAL A 1 72 ? -6.404 -10.483 3.422 1.00 94.62 72 VAL A N 1
ATOM 498 C CA . VAL A 1 72 ? -6.594 -9.684 4.639 1.00 94.62 72 VAL A CA 1
ATOM 499 C C . VAL A 1 72 ? -5.355 -9.708 5.527 1.00 94.62 72 VAL A C 1
ATOM 501 O O . VAL A 1 72 ? -4.867 -10.775 5.911 1.00 94.62 72 VAL A O 1
ATOM 504 N N . TYR A 1 73 ? -4.893 -8.513 5.896 1.00 95.12 73 TYR A N 1
ATOM 505 C CA . TYR A 1 73 ? -3.755 -8.269 6.781 1.00 95.12 73 TYR A CA 1
ATOM 506 C C . TYR A 1 73 ? -4.247 -7.490 8.005 1.00 95.12 73 TYR A C 1
ATOM 508 O O . TYR A 1 73 ? -4.255 -6.257 8.026 1.00 95.12 73 TYR A O 1
ATOM 516 N N . ALA A 1 74 ? -4.710 -8.228 9.013 1.00 92.69 74 ALA A N 1
ATOM 517 C CA . ALA A 1 74 ? -5.210 -7.678 10.269 1.00 92.69 74 ALA A CA 1
ATOM 518 C C . ALA A 1 74 ? -4.098 -7.581 11.322 1.00 92.69 74 ALA A C 1
ATOM 520 O O . ALA A 1 74 ? -3.232 -8.455 11.406 1.00 92.69 74 ALA A O 1
ATOM 521 N N . ASN A 1 75 ? -4.139 -6.537 12.152 1.00 92.31 75 ASN A N 1
ATOM 522 C CA . ASN A 1 75 ? -3.162 -6.345 13.221 1.00 92.31 75 ASN A CA 1
ATOM 523 C C . ASN A 1 75 ? -3.060 -7.561 14.158 1.00 92.31 75 ASN A C 1
ATOM 525 O O . ASN A 1 75 ? -4.067 -8.053 14.660 1.00 92.31 75 ASN A O 1
ATOM 529 N N . GLY A 1 76 ? -1.837 -8.004 14.445 1.00 89.25 76 GLY A N 1
ATOM 530 C CA . GLY A 1 76 ? -1.576 -9.116 15.356 1.00 89.25 76 GLY A CA 1
ATOM 531 C C . GLY A 1 76 ? -1.846 -10.500 14.763 1.00 89.25 76 GLY A C 1
ATOM 532 O O . GLY A 1 76 ? -1.792 -11.482 15.497 1.00 89.25 76 GLY A O 1
ATOM 533 N N . VAL A 1 77 ? -2.107 -10.615 13.459 1.00 88.81 77 VAL A N 1
ATOM 534 C CA . VAL A 1 77 ? -2.322 -11.902 12.786 1.00 88.81 77 VAL A CA 1
ATOM 535 C C . VAL A 1 77 ? -1.102 -12.242 11.935 1.00 88.81 77 VAL A C 1
ATOM 537 O O . VAL A 1 77 ? -0.726 -11.482 11.054 1.00 88.81 77 VAL A O 1
ATOM 540 N N . CYS A 1 78 ? -0.483 -13.406 12.150 1.00 87.69 78 CYS A N 1
ATOM 541 C CA . CYS A 1 78 ? 0.556 -13.932 11.251 1.00 87.69 78 CYS A CA 1
ATOM 542 C C . CYS A 1 78 ? 1.761 -13.007 10.967 1.00 87.69 78 CYS A C 1
ATOM 544 O O . CYS A 1 78 ? 2.253 -12.946 9.843 1.00 87.69 78 CYS A O 1
ATOM 546 N N . GLY A 1 79 ? 2.246 -12.273 11.970 1.00 87.31 79 GLY A N 1
ATOM 547 C CA . GLY A 1 79 ? 3.371 -11.340 11.825 1.00 87.31 79 GLY A CA 1
ATOM 548 C C . GLY A 1 79 ? 2.976 -9.977 11.260 1.00 87.31 79 GLY A C 1
ATOM 549 O O . GLY A 1 79 ? 3.840 -9.141 11.007 1.00 87.31 79 GLY A O 1
ATOM 550 N N . VAL A 1 80 ? 1.675 -9.741 11.069 1.00 93.50 80 VAL A N 1
ATOM 551 C CA . VAL A 1 80 ? 1.147 -8.444 10.661 1.00 93.50 80 VAL A CA 1
ATOM 552 C C . VAL A 1 80 ? 1.082 -7.499 11.857 1.00 93.50 80 VAL A C 1
ATOM 554 O O . VAL A 1 80 ? 0.480 -7.806 12.885 1.00 93.50 80 VAL A O 1
ATOM 557 N N . SER A 1 81 ? 1.649 -6.312 11.688 1.00 94.31 81 SER A N 1
ATOM 558 C CA . SER A 1 81 ? 1.511 -5.171 12.586 1.00 94.31 81 SER A CA 1
ATOM 559 C C . SER A 1 81 ? 1.039 -3.970 11.783 1.00 94.31 81 SER A C 1
ATOM 561 O O . SER A 1 81 ? 1.573 -3.681 10.714 1.00 94.31 81 SER A O 1
ATOM 563 N N . THR A 1 82 ? 0.013 -3.286 12.272 1.00 95.31 82 THR A N 1
ATOM 564 C CA . THR A 1 82 ? -0.553 -2.111 11.607 1.00 95.31 82 THR A CA 1
ATOM 565 C C . THR A 1 82 ? -0.907 -1.043 12.626 1.00 95.31 82 THR A C 1
ATOM 567 O O . THR A 1 82 ? -1.230 -1.332 13.783 1.00 95.31 82 THR A O 1
ATOM 570 N N . ARG A 1 83 ? -0.881 0.209 12.183 1.00 94.31 83 ARG A N 1
ATOM 571 C CA . ARG A 1 83 ? -1.268 1.357 12.999 1.00 94.31 83 ARG A CA 1
ATOM 572 C C . ARG A 1 83 ? -1.695 2.510 12.107 1.00 94.31 83 ARG A C 1
ATOM 574 O O . ARG A 1 83 ? -1.167 2.649 11.009 1.00 94.31 83 ARG A O 1
ATOM 581 N N . ILE A 1 84 ? -2.603 3.344 12.597 1.00 93.81 84 ILE A N 1
ATOM 582 C CA . ILE A 1 84 ? -2.834 4.688 12.073 1.00 93.81 84 ILE A CA 1
ATOM 583 C C . ILE A 1 84 ? -2.415 5.678 13.157 1.00 93.81 84 ILE A C 1
ATOM 585 O O . ILE A 1 84 ? -2.965 5.653 14.255 1.00 93.81 84 ILE A O 1
ATOM 589 N N . PHE A 1 85 ? -1.440 6.535 12.869 1.00 91.88 85 PHE A N 1
ATOM 590 C CA . PHE A 1 85 ? -0.907 7.520 13.814 1.00 91.88 85 PHE A CA 1
ATOM 591 C C . PHE A 1 85 ? -1.845 8.733 13.936 1.00 91.88 85 PHE A C 1
ATOM 593 O O . PHE A 1 85 ? -1.497 9.830 13.512 1.00 91.88 85 PHE A O 1
ATOM 600 N N . ALA A 1 86 ? -3.054 8.518 14.462 1.00 87.00 86 ALA A N 1
ATOM 601 C CA . ALA A 1 86 ? -4.138 9.506 14.545 1.00 87.00 86 ALA A CA 1
ATOM 602 C C . ALA A 1 86 ? -4.249 10.225 15.907 1.00 87.00 86 ALA A C 1
ATOM 604 O O . ALA A 1 86 ? -5.178 11.003 16.131 1.00 87.00 86 ALA A O 1
ATOM 605 N N . SER A 1 87 ? -3.351 9.945 16.852 1.00 82.56 87 SER A N 1
ATOM 606 C CA . SER A 1 87 ? -3.240 10.707 18.100 1.00 82.56 87 SER A CA 1
ATOM 607 C C . SER A 1 87 ? -2.882 12.179 17.839 1.00 82.56 87 SER A C 1
ATOM 609 O O . SER A 1 87 ? -2.463 12.553 16.747 1.00 82.56 87 SER A O 1
ATOM 611 N N . ALA A 1 88 ? -3.043 13.038 18.853 1.00 73.62 88 ALA A N 1
ATOM 612 C CA . ALA A 1 88 ? -2.888 14.493 18.716 1.00 73.62 88 ALA A CA 1
ATOM 613 C C . ALA A 1 88 ? -1.533 14.950 18.144 1.00 73.62 88 AL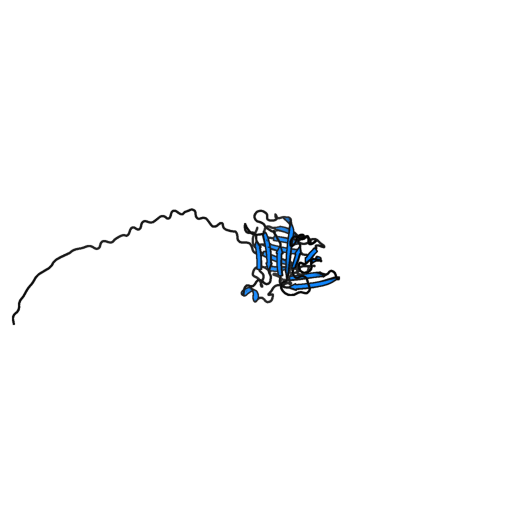A A C 1
ATOM 615 O O . ALA A 1 88 ? -1.447 16.008 17.531 1.00 73.62 88 ALA A O 1
ATOM 616 N N . THR A 1 89 ? -0.486 14.147 18.328 1.00 75.00 89 THR A N 1
ATOM 617 C CA . THR A 1 89 ? 0.872 14.398 17.823 1.00 75.00 89 THR A CA 1
ATOM 618 C C . THR A 1 89 ? 1.288 13.408 16.734 1.00 75.00 89 THR A C 1
ATOM 620 O O . THR A 1 89 ? 2.465 13.329 16.389 1.00 75.00 89 THR A O 1
ATOM 623 N N . GLY A 1 90 ? 0.358 12.584 16.253 1.00 81.00 90 GLY A N 1
ATOM 624 C CA . GLY A 1 90 ? 0.620 11.574 15.240 1.00 81.00 90 GLY A CA 1
ATOM 625 C C . GLY A 1 90 ? 0.764 12.187 13.846 1.00 81.00 90 GLY A C 1
ATOM 626 O O . GLY A 1 90 ? 0.201 13.239 13.548 1.00 81.00 90 GLY A O 1
ATOM 627 N N . SER A 1 91 ? 1.519 11.518 12.970 1.00 86.06 91 SER A N 1
ATOM 628 C CA . SER A 1 91 ? 1.729 11.962 11.582 1.00 86.06 91 SER A CA 1
ATOM 629 C C . SER A 1 91 ? 0.482 11.834 10.698 1.00 86.06 91 SER A C 1
ATOM 631 O O . SER A 1 91 ? 0.447 12.352 9.582 1.00 86.06 91 SER A O 1
ATOM 633 N N . GLY A 1 92 ? -0.535 11.116 11.175 1.00 88.88 92 GLY A N 1
ATOM 634 C CA . GLY A 1 92 ? -1.695 10.707 10.401 1.00 88.88 92 GLY A CA 1
ATOM 635 C C . GLY A 1 92 ? -1.427 9.572 9.424 1.00 88.88 92 GLY A C 1
ATOM 636 O O . GLY A 1 92 ? -2.300 9.266 8.619 1.00 88.88 92 GLY A O 1
ATOM 637 N N . ASP A 1 93 ? -0.252 8.946 9.466 1.00 94.62 93 ASP A N 1
ATOM 638 C CA . ASP A 1 93 ? 0.094 7.866 8.546 1.00 94.62 93 ASP A CA 1
ATOM 639 C C . ASP A 1 93 ? -0.587 6.552 8.934 1.00 94.62 93 ASP A C 1
ATOM 641 O O . ASP A 1 93 ? -0.737 6.246 10.116 1.00 94.62 93 ASP A O 1
ATOM 645 N N . ALA A 1 94 ? -0.910 5.729 7.940 1.00 96.25 94 ALA A N 1
ATOM 646 C CA . ALA A 1 94 ? -1.280 4.332 8.123 1.00 96.25 94 ALA A CA 1
ATOM 647 C C . ALA A 1 94 ? -0.128 3.420 7.708 1.00 96.25 94 ALA A C 1
ATOM 649 O O . ALA A 1 94 ? 0.381 3.526 6.590 1.00 96.25 94 ALA A O 1
ATOM 650 N N . THR A 1 95 ? 0.255 2.486 8.575 1.00 97.31 95 THR A N 1
ATOM 651 C CA . THR A 1 95 ? 1.324 1.518 8.311 1.00 97.31 95 THR A CA 1
ATOM 652 C C . THR A 1 95 ? 0.840 0.076 8.328 1.00 97.31 95 THR A C 1
ATOM 654 O O . THR A 1 95 ? -0.105 -0.282 9.036 1.00 97.31 95 THR A O 1
ATOM 657 N N . LEU A 1 96 ? 1.529 -0.755 7.548 1.00 97.38 96 LEU A N 1
ATOM 658 C CA . LEU A 1 96 ? 1.450 -2.212 7.564 1.00 97.38 96 LEU A CA 1
ATOM 659 C C . LEU A 1 96 ? 2.865 -2.773 7.498 1.00 97.38 96 LEU A C 1
ATOM 661 O O . LEU A 1 96 ? 3.602 -2.469 6.573 1.00 97.38 96 LEU A O 1
ATOM 665 N N . GLN A 1 97 ? 3.225 -3.622 8.448 1.00 96.00 97 GLN A N 1
ATOM 666 C CA . GLN A 1 97 ? 4.435 -4.429 8.422 1.00 96.00 97 GLN A CA 1
ATOM 667 C C . GLN A 1 97 ? 4.045 -5.904 8.497 1.00 96.00 97 GLN A C 1
ATOM 669 O O . GLN A 1 97 ? 3.239 -6.258 9.353 1.00 96.00 97 GLN A O 1
ATOM 674 N N . THR A 1 98 ? 4.584 -6.765 7.632 1.00 94.69 98 THR A N 1
ATOM 675 C CA . THR A 1 98 ? 4.175 -8.185 7.560 1.00 94.69 98 THR A CA 1
ATOM 676 C C . THR A 1 98 ? 5.176 -9.177 8.158 1.00 94.69 98 THR A C 1
ATOM 678 O O . THR A 1 98 ? 4.912 -10.381 8.188 1.00 94.69 98 THR A O 1
ATOM 681 N N . ASP A 1 99 ? 6.311 -8.683 8.650 1.00 90.19 99 ASP A N 1
ATOM 682 C CA . ASP A 1 99 ? 7.364 -9.450 9.319 1.00 90.19 99 ASP A CA 1
ATOM 683 C C . ASP A 1 99 ? 7.618 -8.990 10.768 1.00 90.19 99 ASP A C 1
ATOM 685 O O . ASP A 1 99 ? 8.641 -9.339 11.359 1.00 90.19 99 ASP A O 1
ATOM 689 N N . ASN A 1 100 ? 6.685 -8.241 11.372 1.00 82.06 100 ASN A N 1
ATOM 690 C CA . ASN A 1 100 ? 6.836 -7.730 12.734 1.00 82.06 100 ASN A CA 1
ATOM 691 C C . ASN A 1 100 ? 6.498 -8.819 13.771 1.00 82.06 100 ASN A C 1
ATOM 693 O O . ASN A 1 100 ? 5.356 -9.289 13.835 1.00 82.06 100 ASN A O 1
ATOM 697 N N . PRO A 1 101 ? 7.455 -9.250 14.604 1.00 65.50 101 PRO A N 1
ATOM 698 C CA . PRO A 1 101 ? 7.267 -10.446 15.399 1.00 65.50 101 PRO A CA 1
ATOM 699 C C . PRO A 1 101 ? 6.607 -10.203 16.760 1.00 65.50 101 PRO A C 1
ATOM 701 O O . PRO A 1 101 ? 7.140 -9.514 17.623 1.00 65.50 101 PRO A O 1
ATOM 704 N N . THR A 1 102 ? 5.548 -10.962 17.032 1.00 68.12 102 THR A N 1
ATOM 705 C CA . THR A 1 102 ? 5.246 -11.445 18.390 1.00 68.12 102 THR A CA 1
ATOM 706 C C . THR A 1 102 ? 5.331 -12.973 18.390 1.00 68.12 102 THR A C 1
ATOM 708 O O . THR A 1 102 ? 4.965 -13.606 17.402 1.00 68.12 102 THR A O 1
ATOM 711 N N . SER A 1 103 ? 5.816 -13.612 19.461 1.00 68.69 103 SER A N 1
ATOM 712 C CA . SER A 1 103 ? 6.112 -15.061 19.443 1.00 68.69 103 SER A CA 1
ATOM 713 C C . SER A 1 103 ? 4.930 -15.935 19.005 1.00 68.69 103 SER A C 1
ATOM 715 O O . SER A 1 103 ? 5.120 -16.890 18.260 1.00 68.69 103 SER A O 1
ATOM 717 N N . LYS A 1 104 ? 3.700 -15.573 19.396 1.00 70.12 104 LYS A N 1
ATOM 718 C CA . LYS A 1 104 ? 2.472 -16.295 19.017 1.00 70.12 104 LYS A CA 1
ATOM 719 C C . LYS A 1 104 ? 2.103 -16.161 17.537 1.00 70.12 104 LYS A C 1
ATOM 721 O O . LYS A 1 104 ? 1.392 -17.005 17.016 1.00 70.12 104 LYS A O 1
ATOM 726 N N . THR A 1 105 ? 2.547 -15.107 16.860 1.00 74.38 105 THR A N 1
ATOM 727 C CA . THR A 1 105 ? 2.172 -14.842 15.462 1.00 74.38 105 THR A CA 1
ATOM 728 C C . THR A 1 105 ? 3.163 -15.423 14.459 1.00 74.38 105 THR A C 1
ATOM 730 O O . THR A 1 105 ? 2.819 -15.578 13.290 1.00 74.38 105 THR A O 1
ATOM 733 N N . ARG A 1 106 ? 4.354 -15.823 14.925 1.00 79.50 106 ARG A N 1
ATOM 734 C CA . ARG A 1 106 ? 5.368 -16.534 14.133 1.00 79.50 106 ARG A CA 1
ATOM 735 C C . ARG A 1 106 ? 5.000 -17.982 13.809 1.00 79.50 106 ARG A C 1
ATOM 737 O O . ARG A 1 106 ? 5.592 -18.565 12.912 1.00 79.50 106 ARG A O 1
ATOM 744 N N . THR A 1 107 ? 4.070 -18.578 14.554 1.00 79.50 107 THR A N 1
ATOM 745 C CA . THR A 1 107 ? 3.731 -20.006 14.436 1.00 79.50 107 THR A CA 1
ATOM 746 C C . THR A 1 107 ? 2.662 -20.300 13.388 1.00 79.50 107 THR A C 1
ATOM 748 O O . THR A 1 107 ? 2.349 -21.465 13.157 1.00 79.50 107 THR A O 1
ATOM 751 N N . CYS A 1 108 ? 2.072 -19.283 12.755 1.00 82.25 108 CYS A N 1
ATOM 752 C CA . CYS A 1 108 ? 1.075 -19.534 11.723 1.00 82.25 108 CYS A CA 1
ATOM 753 C C . CYS A 1 108 ? 1.741 -19.979 10.408 1.00 82.25 108 CYS A C 1
ATOM 755 O O . CYS A 1 108 ? 2.814 -19.497 10.054 1.00 82.25 108 CYS A O 1
ATOM 757 N N . ALA A 1 109 ? 1.080 -20.857 9.646 1.00 85.19 109 ALA A N 1
ATOM 758 C CA . ALA A 1 109 ? 1.633 -21.421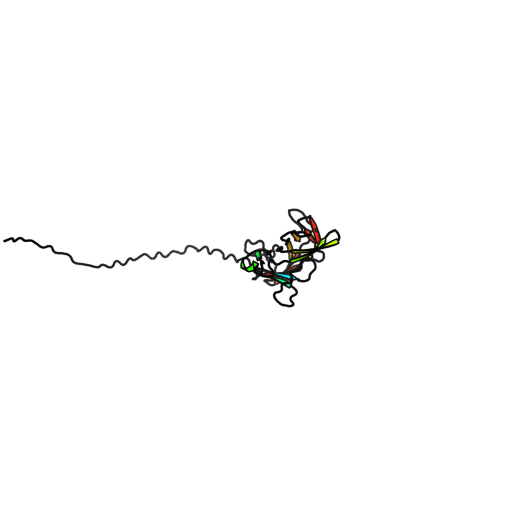 8.407 1.00 85.19 109 ALA A CA 1
ATOM 759 C C . ALA A 1 109 ? 1.935 -20.371 7.321 1.00 85.19 109 ALA A C 1
ATOM 761 O O . ALA A 1 109 ? 2.775 -20.591 6.455 1.00 85.19 109 ALA A O 1
ATOM 762 N N . ALA A 1 110 ? 1.251 -19.227 7.372 1.00 83.31 110 ALA A N 1
ATOM 763 C CA . ALA A 1 110 ? 1.428 -18.128 6.431 1.00 83.31 110 ALA A CA 1
ATOM 764 C C . ALA A 1 110 ? 2.477 -17.092 6.887 1.00 83.31 110 ALA A C 1
ATOM 766 O O . ALA A 1 110 ? 2.593 -16.051 6.248 1.00 83.31 110 ALA A O 1
ATOM 767 N N . PHE A 1 111 ? 3.196 -17.321 7.994 1.00 87.31 111 PHE A N 1
ATOM 768 C CA . PHE A 1 111 ? 4.210 -16.391 8.496 1.00 87.31 111 PHE A CA 1
ATOM 769 C C . PHE A 1 111 ? 5.554 -16.523 7.742 1.00 87.31 111 PHE A C 1
ATOM 771 O O . PHE A 1 111 ? 6.010 -17.642 7.501 1.00 87.31 111 PHE A O 1
ATOM 778 N N . PRO A 1 112 ? 6.255 -15.404 7.465 1.00 89.75 112 PRO A N 1
ATOM 779 C CA . PRO A 1 112 ? 5.713 -14.046 7.431 1.00 89.75 112 PRO A CA 1
ATOM 780 C C . PRO A 1 112 ? 4.737 -13.899 6.262 1.00 89.75 112 PRO A C 1
ATOM 782 O O . PRO A 1 112 ? 4.952 -14.482 5.193 1.00 89.75 112 PRO A O 1
ATOM 785 N N . ARG A 1 113 ? 3.691 -13.083 6.448 1.00 92.25 113 ARG A N 1
ATOM 786 C CA . ARG A 1 113 ? 2.778 -12.756 5.346 1.00 92.25 113 ARG A CA 1
ATOM 787 C C . ARG A 1 113 ? 3.556 -11.999 4.271 1.00 92.25 113 ARG A C 1
ATOM 789 O O . ARG A 1 113 ? 4.474 -11.229 4.571 1.00 92.25 113 ARG A O 1
ATOM 796 N N . LYS A 1 114 ? 3.203 -12.218 3.010 1.00 93.88 114 LYS A N 1
ATOM 797 C CA . LYS A 1 114 ? 3.890 -11.610 1.861 1.00 93.88 114 LYS A CA 1
ATOM 798 C C . LYS A 1 114 ? 2.888 -10.824 1.033 1.00 93.88 114 LYS A C 1
ATOM 800 O O . LYS A 1 114 ? 1.698 -11.112 1.073 1.00 93.88 114 LYS A O 1
ATOM 805 N N . VAL A 1 115 ? 3.362 -9.853 0.274 1.00 95.31 115 VAL A N 1
ATOM 806 C CA . VAL A 1 115 ? 2.607 -9.262 -0.839 1.00 95.31 115 VAL A CA 1
ATOM 807 C C . VAL A 1 115 ? 3.355 -9.575 -2.125 1.00 95.31 115 VAL A C 1
ATOM 809 O O . VAL A 1 115 ? 4.540 -9.916 -2.079 1.00 95.31 115 VAL A O 1
ATOM 812 N N . THR A 1 116 ? 2.671 -9.473 -3.255 1.00 95.19 116 THR A N 1
ATOM 813 C CA . THR A 1 116 ? 3.286 -9.625 -4.571 1.00 95.19 116 THR A CA 1
ATOM 814 C C . THR A 1 116 ? 3.234 -8.290 -5.303 1.00 95.19 116 THR A C 1
ATOM 816 O O . THR A 1 116 ? 2.173 -7.677 -5.416 1.00 95.19 116 THR A O 1
ATOM 819 N N . LEU A 1 117 ? 4.381 -7.843 -5.805 1.00 95.06 117 LEU A N 1
ATOM 820 C CA . LEU A 1 117 ? 4.494 -6.725 -6.734 1.00 95.06 117 LEU A CA 1
ATOM 821 C C . LEU A 1 117 ? 4.819 -7.261 -8.120 1.00 95.06 117 LEU A C 1
ATOM 823 O O . LEU A 1 117 ? 5.808 -7.968 -8.281 1.00 95.06 117 LEU A O 1
ATOM 827 N N . SER A 1 118 ? 4.002 -6.899 -9.103 1.00 93.75 118 SER A N 1
ATOM 828 C CA . SER A 1 118 ? 4.198 -7.275 -10.504 1.00 93.75 118 SER A CA 1
ATOM 829 C C . SER A 1 118 ? 4.308 -6.029 -11.370 1.00 93.75 118 SER A C 1
ATOM 831 O O . SER A 1 118 ? 3.384 -5.218 -11.389 1.00 93.75 118 SER A O 1
ATOM 833 N N . TYR A 1 119 ? 5.419 -5.868 -12.082 1.00 94.12 119 TYR A N 1
ATOM 834 C CA . TYR A 1 119 ? 5.669 -4.710 -12.940 1.00 94.12 119 TYR A CA 1
ATOM 835 C C . TYR A 1 119 ? 6.662 -5.043 -14.053 1.00 94.12 119 TYR A C 1
ATOM 837 O O . TYR A 1 119 ? 7.211 -6.139 -14.095 1.00 94.12 119 TYR A O 1
ATOM 845 N N . VAL A 1 120 ? 6.876 -4.113 -14.979 1.00 93.25 120 VAL A N 1
ATOM 846 C CA . VAL A 1 120 ? 7.805 -4.281 -16.103 1.00 93.25 120 VAL A CA 1
ATOM 847 C C . VAL A 1 120 ? 8.937 -3.269 -15.961 1.00 93.25 120 VAL A C 1
ATOM 849 O O . VAL A 1 120 ? 8.683 -2.105 -15.645 1.00 93.25 120 VAL A O 1
ATOM 852 N N . ASN A 1 121 ? 10.182 -3.710 -16.142 1.00 89.06 121 ASN A N 1
ATOM 853 C CA . ASN A 1 121 ? 11.341 -2.817 -16.111 1.00 89.06 121 ASN A CA 1
ATOM 854 C C . ASN A 1 121 ? 11.546 -2.085 -17.454 1.00 89.06 121 ASN A C 1
ATOM 856 O O . ASN A 1 121 ? 10.838 -2.334 -18.427 1.00 89.06 121 ASN A O 1
ATOM 860 N N . GLU A 1 122 ? 12.540 -1.198 -17.533 1.00 84.62 122 GLU A N 1
ATOM 861 C CA . GLU A 1 122 ? 12.832 -0.432 -18.760 1.00 84.62 122 GLU A CA 1
ATOM 862 C C . GLU A 1 122 ? 13.195 -1.312 -19.969 1.00 84.62 122 GLU A C 1
ATOM 864 O O . GLU A 1 122 ? 12.954 -0.925 -21.108 1.00 84.62 122 GLU A O 1
ATOM 869 N N . ALA A 1 123 ? 13.719 -2.519 -19.732 1.00 88.75 123 ALA A N 1
ATOM 870 C CA . ALA A 1 123 ? 14.039 -3.492 -20.776 1.00 88.75 123 ALA A CA 1
ATOM 871 C C . ALA A 1 123 ? 12.822 -4.322 -21.236 1.00 88.75 123 ALA A C 1
ATOM 873 O O . ALA A 1 123 ? 12.977 -5.242 -22.037 1.00 88.75 123 ALA A O 1
ATOM 874 N N . GLY A 1 124 ? 11.617 -4.046 -20.723 1.00 90.81 124 GLY A N 1
ATOM 875 C CA . GLY A 1 124 ? 10.409 -4.801 -21.061 1.00 90.81 124 GLY A CA 1
ATOM 876 C C . GLY A 1 124 ? 10.290 -6.152 -20.345 1.00 90.81 124 GLY A C 1
ATOM 877 O O . GLY A 1 124 ? 9.413 -6.947 -20.677 1.00 90.81 124 GLY A O 1
ATOM 878 N N . VAL A 1 125 ? 11.145 -6.430 -19.357 1.00 92.56 125 VAL A N 1
ATOM 879 C CA . VAL A 1 125 ? 11.138 -7.691 -18.607 1.00 92.56 125 VAL A CA 1
ATOM 880 C C . VAL A 1 125 ? 10.150 -7.602 -17.449 1.00 92.56 125 VAL A C 1
ATOM 882 O O . VAL A 1 125 ? 10.206 -6.674 -16.639 1.00 92.56 125 VAL A O 1
ATOM 885 N N . ALA A 1 126 ? 9.262 -8.592 -17.356 1.00 93.56 126 ALA A N 1
ATOM 886 C CA . ALA A 1 126 ? 8.342 -8.732 -16.236 1.00 93.56 126 ALA A CA 1
ATOM 887 C C . ALA A 1 126 ? 9.096 -9.116 -14.954 1.00 93.56 126 ALA A C 1
ATOM 889 O O . ALA A 1 126 ? 9.831 -10.102 -14.915 1.00 93.56 126 ALA A O 1
ATOM 890 N N . ILE A 1 127 ? 8.869 -8.346 -13.896 1.00 92.94 127 ILE A N 1
ATOM 891 C CA . ILE A 1 127 ? 9.367 -8.571 -12.545 1.00 92.94 127 ILE A CA 1
ATOM 892 C C . ILE A 1 127 ? 8.178 -8.918 -11.656 1.00 92.94 127 ILE A C 1
ATOM 894 O O . ILE A 1 127 ? 7.177 -8.201 -11.645 1.00 92.94 127 ILE A O 1
ATOM 898 N N . VAL A 1 128 ? 8.299 -10.013 -10.905 1.00 93.75 128 VAL A N 1
ATOM 899 C CA . VAL A 1 128 ? 7.304 -10.454 -9.922 1.00 93.75 128 VAL A CA 1
ATOM 900 C C . VAL A 1 128 ? 8.017 -10.740 -8.606 1.00 93.75 128 VAL A C 1
ATOM 902 O O . VAL A 1 128 ? 8.655 -11.778 -8.445 1.00 93.75 128 VAL A O 1
ATOM 905 N N . ASP A 1 129 ? 7.898 -9.821 -7.653 1.00 93.25 129 ASP A N 1
ATOM 906 C CA . ASP A 1 129 ? 8.521 -9.927 -6.336 1.00 93.25 129 ASP A CA 1
ATOM 907 C C . ASP A 1 129 ? 7.474 -10.278 -5.279 1.00 93.25 129 ASP A C 1
ATOM 909 O O . ASP A 1 129 ? 6.575 -9.486 -4.997 1.00 93.25 129 ASP A O 1
ATOM 913 N N . ARG A 1 130 ? 7.616 -11.448 -4.643 1.00 93.94 130 ARG A N 1
ATOM 914 C CA . ARG A 1 130 ? 6.742 -11.898 -3.548 1.00 93.94 130 ARG A CA 1
ATOM 915 C C . ARG A 1 130 ? 7.489 -11.960 -2.220 1.00 93.94 130 ARG A C 1
ATOM 917 O O . ARG A 1 130 ? 8.160 -12.953 -1.923 1.00 93.94 130 ARG A O 1
ATOM 924 N N . ARG A 1 131 ? 7.364 -10.917 -1.396 1.00 94.75 131 ARG A N 1
ATOM 925 C CA . ARG A 1 131 ? 8.180 -10.729 -0.181 1.00 94.75 131 ARG A CA 1
ATOM 926 C C . ARG A 1 131 ? 7.382 -10.107 0.976 1.00 94.75 131 ARG A C 1
ATOM 928 O O . ARG A 1 131 ? 6.298 -9.566 0.744 1.00 94.75 131 ARG A O 1
ATOM 935 N N . PRO A 1 132 ? 7.867 -10.214 2.229 1.00 95.31 132 PRO A N 1
ATOM 936 C CA . PRO A 1 132 ? 7.350 -9.409 3.331 1.00 95.31 132 PRO A CA 1
ATOM 937 C C . PRO A 1 132 ? 7.594 -7.920 3.076 1.00 95.31 132 PRO A C 1
ATOM 939 O O . PRO A 1 132 ? 8.511 -7.567 2.333 1.00 95.31 132 PRO A O 1
ATOM 942 N N . VAL A 1 133 ? 6.776 -7.054 3.671 1.00 96.50 133 VAL A N 1
ATOM 943 C CA . VAL A 1 133 ? 6.815 -5.613 3.402 1.00 96.50 133 VAL A CA 1
ATOM 944 C C . VAL A 1 133 ? 6.586 -4.755 4.634 1.00 96.50 133 VAL A C 1
ATOM 946 O O . VAL A 1 133 ? 5.865 -5.145 5.553 1.00 96.50 133 VAL A O 1
ATOM 949 N N . PHE A 1 134 ? 7.126 -3.539 4.575 1.00 97.31 134 PHE A N 1
ATOM 950 C CA . PHE A 1 134 ? 6.642 -2.365 5.286 1.00 97.31 134 PHE A CA 1
ATOM 951 C C . PHE A 1 134 ? 6.002 -1.388 4.291 1.00 97.31 134 PHE A C 1
ATOM 953 O O . PHE A 1 134 ? 6.664 -0.867 3.389 1.00 97.31 134 PHE A O 1
ATOM 960 N N . MET A 1 135 ? 4.720 -1.106 4.477 1.00 98.12 135 MET A N 1
ATOM 961 C CA . MET A 1 135 ? 3.937 -0.166 3.691 1.00 98.12 135 MET A CA 1
ATOM 962 C C . MET A 1 135 ? 3.489 1.013 4.549 1.00 98.12 135 MET A C 1
ATOM 964 O O . MET A 1 135 ? 3.189 0.853 5.733 1.00 98.12 135 MET A O 1
ATOM 968 N N . ASN A 1 136 ? 3.445 2.201 3.953 1.00 97.62 136 ASN A N 1
ATOM 969 C CA . ASN A 1 136 ? 3.080 3.440 4.635 1.00 97.62 136 ASN A CA 1
ATOM 970 C C . ASN A 1 136 ? 2.299 4.347 3.677 1.00 97.62 136 ASN A C 1
ATOM 972 O O . ASN A 1 136 ? 2.836 4.767 2.653 1.00 97.62 136 ASN A O 1
ATOM 976 N N . VAL A 1 137 ? 1.035 4.618 4.007 1.00 97.00 137 VAL A N 1
ATOM 977 C CA . VAL A 1 137 ? 0.215 5.659 3.372 1.00 97.00 137 VAL A CA 1
ATOM 978 C C . VAL A 1 137 ? 0.271 6.878 4.274 1.00 97.00 137 VAL A C 1
ATOM 980 O O . VAL A 1 137 ? -0.068 6.777 5.454 1.00 97.00 137 VAL A O 1
ATOM 983 N N . ARG A 1 138 ? 0.713 8.015 3.745 1.00 92.00 138 ARG A N 1
ATOM 984 C CA . ARG A 1 138 ? 0.960 9.199 4.568 1.00 92.00 138 ARG A CA 1
ATOM 985 C C . ARG A 1 138 ? -0.273 10.062 4.770 1.00 92.00 138 ARG A C 1
ATOM 987 O O . ARG A 1 138 ? -1.064 10.232 3.846 1.00 92.00 138 ARG A O 1
ATOM 994 N N . SER A 1 139 ? -0.368 10.636 5.968 1.00 83.50 139 SER A N 1
ATOM 995 C CA . SER A 1 139 ? -1.281 11.732 6.316 1.00 83.50 139 SER A CA 1
ATOM 996 C C . SER A 1 139 ? -2.761 11.484 5.979 1.00 83.50 139 SER A C 1
ATOM 998 O O . SER A 1 139 ? -3.468 12.394 5.551 1.00 83.50 139 SER A O 1
ATOM 1000 N N . ILE A 1 140 ? -3.263 10.265 6.210 1.00 85.25 140 ILE A N 1
ATOM 1001 C CA . ILE A 1 140 ? -4.693 9.946 6.047 1.00 85.25 140 ILE A CA 1
ATOM 1002 C C . ILE A 1 140 ? -5.569 10.591 7.132 1.00 85.25 140 ILE A C 1
ATOM 1004 O O . ILE A 1 140 ? -6.763 10.817 6.915 1.00 85.25 140 ILE A O 1
ATOM 1008 N N . ALA A 1 141 ? -4.985 10.888 8.297 1.00 71.12 141 ALA A N 1
ATOM 1009 C CA . ALA A 1 141 ? -5.677 11.528 9.407 1.00 71.12 141 ALA A CA 1
ATOM 1010 C C . ALA A 1 141 ? -4.732 12.300 10.340 1.00 71.12 141 ALA A C 1
ATOM 1012 O O . ALA A 1 141 ? -4.302 11.785 11.367 1.00 71.12 141 ALA A O 1
ATOM 1013 N N . THR A 1 142 ? -4.412 13.549 10.012 1.00 64.81 142 THR A N 1
ATOM 1014 C CA . THR A 1 142 ? -3.781 14.474 10.967 1.00 64.81 142 THR A CA 1
ATOM 1015 C C . THR A 1 142 ? -4.823 15.013 11.952 1.00 64.81 142 THR A C 1
ATOM 1017 O O . THR A 1 142 ? -5.992 15.195 11.595 1.00 64.81 142 THR A O 1
ATOM 1020 N N . PHE A 1 143 ? -4.426 15.262 13.206 1.00 56.12 143 PHE A N 1
ATOM 1021 C CA . PHE A 1 143 ? -5.342 15.746 14.245 1.00 56.12 143 PHE A CA 1
ATOM 1022 C C . PHE A 1 143 ? -6.073 17.021 13.784 1.00 56.12 143 PHE A C 1
ATOM 1024 O O . PHE A 1 143 ? -5.448 17.985 13.342 1.00 56.12 143 PHE A O 1
ATOM 1031 N N . GLY A 1 144 ? -7.410 16.996 13.826 1.00 56.53 144 GLY A N 1
ATOM 1032 C CA . GLY A 1 144 ? -8.279 18.097 13.389 1.00 56.53 144 GLY A CA 1
ATOM 1033 C C . GLY A 1 144 ? -8.482 18.244 11.872 1.00 56.53 144 GLY A C 1
ATOM 1034 O O . GLY A 1 144 ? -9.168 19.170 11.454 1.00 56.53 144 GLY A O 1
ATOM 1035 N N . SER A 1 145 ? -7.907 17.369 11.038 1.00 66.88 145 SER A N 1
ATOM 1036 C CA . SER A 1 145 ? -7.919 17.527 9.570 1.00 66.88 145 SER A CA 1
ATOM 1037 C C . SER A 1 145 ? -7.923 16.206 8.789 1.00 66.88 145 SER A C 1
ATOM 1039 O O . SER A 1 145 ? -7.418 16.141 7.660 1.00 66.88 145 SER A O 1
ATOM 1041 N N . ALA A 1 146 ? -8.529 15.157 9.356 1.00 77.62 146 ALA A N 1
ATOM 1042 C CA . ALA A 1 146 ? -8.810 13.937 8.607 1.00 77.62 146 ALA A CA 1
ATOM 1043 C C . ALA A 1 146 ? -9.571 14.258 7.311 1.00 77.62 146 ALA A C 1
ATOM 1045 O O . ALA A 1 146 ? -10.341 15.218 7.244 1.00 77.62 146 ALA A O 1
ATOM 1046 N N . ILE A 1 147 ? -9.345 13.446 6.277 1.00 85.38 147 ILE A N 1
ATOM 1047 C CA . ILE A 1 147 ? -10.142 13.496 5.046 1.00 85.38 147 ILE A CA 1
ATOM 1048 C C . ILE A 1 147 ? -11.619 13.388 5.455 1.00 85.38 147 ILE A C 1
ATOM 1050 O O . ILE A 1 147 ? -11.952 12.532 6.286 1.00 85.38 147 ILE A O 1
ATOM 1054 N N . ALA A 1 148 ? -12.495 14.264 4.957 1.00 90.62 148 ALA A N 1
ATOM 1055 C CA . ALA A 1 148 ? -13.911 14.158 5.292 1.00 90.62 148 ALA A CA 1
ATOM 1056 C C . ALA A 1 148 ? -14.523 12.933 4.597 1.00 90.62 148 ALA A C 1
ATOM 1058 O O . ALA A 1 148 ? -14.031 12.469 3.569 1.00 90.62 148 ALA A O 1
ATOM 1059 N N . VAL A 1 149 ? -15.591 12.368 5.161 1.00 93.75 149 VAL A N 1
ATOM 1060 C CA . VAL A 1 149 ? -16.283 11.237 4.523 1.00 93.75 149 VAL A CA 1
ATOM 1061 C C . VAL A 1 149 ? -16.821 11.678 3.157 1.00 93.75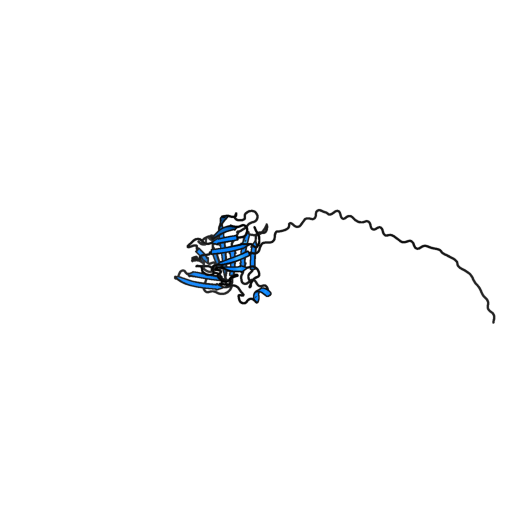 149 V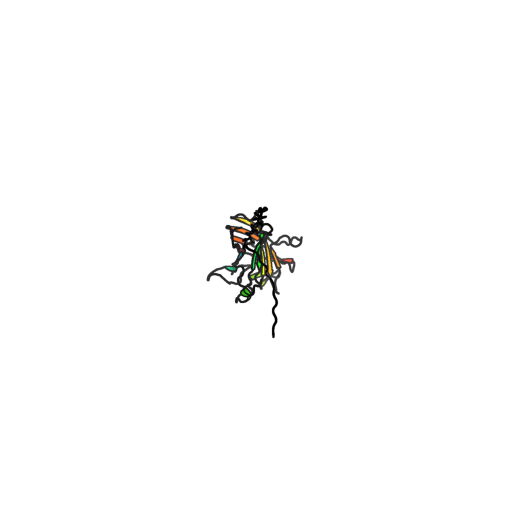AL A C 1
ATOM 1063 O O . VAL A 1 149 ? -17.486 12.704 3.055 1.00 93.75 149 VAL A O 1
ATOM 1066 N N . GLY A 1 150 ? -16.518 10.902 2.117 1.00 94.25 150 GLY A N 1
ATOM 1067 C CA . GLY A 1 150 ? -16.822 11.204 0.718 1.00 94.25 150 GLY A CA 1
ATOM 1068 C C . GLY A 1 150 ? -15.739 12.006 -0.013 1.00 94.25 150 GLY A C 1
ATOM 1069 O O . GLY A 1 150 ? -15.776 12.082 -1.240 1.00 94.25 150 GLY A O 1
ATOM 1070 N N . GLU A 1 151 ? -14.751 12.567 0.691 1.00 94.94 151 GLU A N 1
ATOM 1071 C CA . GLU A 1 151 ? -13.660 13.316 0.063 1.00 94.94 151 GLU A CA 1
ATOM 1072 C C . GLU A 1 151 ? -12.518 12.416 -0.407 1.00 94.94 151 GLU A C 1
ATOM 1074 O O . GLU A 1 151 ? -12.246 11.348 0.150 1.00 94.94 151 GLU A O 1
ATOM 1079 N N . THR A 1 152 ? -11.809 12.904 -1.427 1.00 94.81 152 THR A N 1
ATOM 1080 C CA . THR A 1 152 ? -10.564 12.328 -1.937 1.00 94.81 152 THR A CA 1
ATOM 1081 C C . THR A 1 152 ? -9.448 13.356 -1.836 1.00 94.81 152 THR A C 1
ATOM 1083 O O . THR A 1 152 ? -9.651 14.519 -2.178 1.00 94.81 152 THR A O 1
ATOM 1086 N N . ARG A 1 153 ? -8.265 12.926 -1.397 1.00 93.31 153 ARG A N 1
ATOM 1087 C CA . ARG A 1 153 ? -7.042 13.735 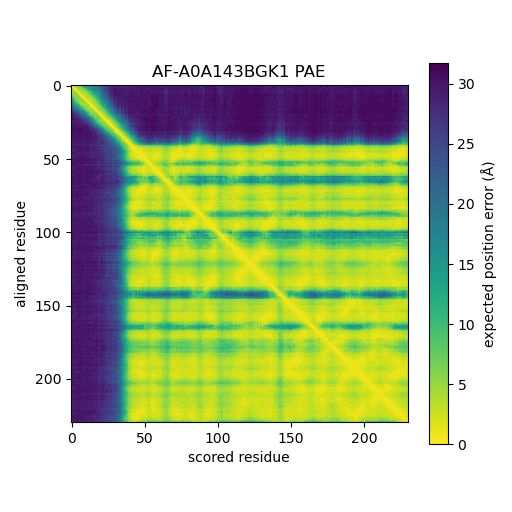-1.421 1.00 93.31 153 ARG A CA 1
ATOM 1088 C C . ARG A 1 153 ? -5.913 12.987 -2.106 1.00 93.31 153 ARG A C 1
ATOM 1090 O O . ARG A 1 153 ? -5.868 11.757 -2.064 1.00 93.31 153 ARG A O 1
ATOM 1097 N N . ASP A 1 154 ? -4.987 13.740 -2.678 1.00 92.81 154 ASP A N 1
ATOM 1098 C CA . ASP A 1 154 ? -3.705 13.185 -3.088 1.00 92.81 154 ASP A CA 1
ATOM 1099 C C . ASP A 1 154 ? -2.886 12.820 -1.849 1.00 92.81 154 ASP A C 1
ATOM 1101 O O . ASP A 1 154 ? -2.881 13.527 -0.839 1.00 92.81 154 ASP A O 1
ATOM 1105 N N . GLY A 1 155 ? -2.212 11.681 -1.923 1.00 91.81 155 GLY A N 1
ATOM 1106 C CA . GLY A 1 155 ? -1.424 11.120 -0.845 1.00 91.81 155 GLY A CA 1
ATOM 1107 C C . GLY A 1 155 ? -0.111 10.544 -1.347 1.00 91.81 155 GLY A C 1
ATOM 1108 O O . GLY A 1 155 ? 0.112 10.340 -2.544 1.00 91.81 155 GLY A O 1
ATOM 1109 N N . ILE A 1 156 ? 0.757 10.245 -0.386 1.00 94.94 156 ILE A N 1
ATOM 1110 C CA . ILE A 1 156 ? 2.019 9.556 -0.626 1.00 94.94 156 ILE A CA 1
ATOM 1111 C C . ILE A 1 156 ? 1.886 8.117 -0.155 1.00 94.94 156 ILE A C 1
ATOM 1113 O O . ILE A 1 156 ? 1.380 7.852 0.938 1.00 94.94 156 ILE A O 1
ATOM 1117 N N . PHE A 1 157 ? 2.402 7.195 -0.960 1.00 97.50 157 PHE A N 1
ATOM 1118 C CA . PHE A 1 157 ? 2.496 5.789 -0.604 1.00 97.50 157 PHE A CA 1
ATOM 1119 C C . PHE A 1 157 ? 3.920 5.282 -0.747 1.00 97.50 157 PHE A C 1
ATOM 1121 O O . PHE A 1 157 ? 4.641 5.642 -1.676 1.00 97.50 157 PHE A O 1
ATOM 1128 N N . ALA A 1 158 ? 4.322 4.431 0.184 1.00 97.31 158 ALA A N 1
ATOM 1129 C CA . ALA A 1 158 ? 5.603 3.764 0.163 1.00 97.31 158 ALA A CA 1
ATOM 1130 C C . ALA A 1 158 ? 5.441 2.270 0.403 1.00 97.31 158 ALA A C 1
ATOM 1132 O O . ALA A 1 158 ? 4.704 1.871 1.304 1.00 97.31 158 ALA A O 1
ATOM 1133 N N . VAL A 1 159 ? 6.202 1.474 -0.343 1.00 97.31 159 VAL A N 1
ATOM 1134 C CA . VAL A 1 159 ? 6.350 0.031 -0.149 1.00 97.31 159 VAL A CA 1
ATOM 1135 C C . VAL A 1 159 ? 7.834 -0.271 -0.032 1.00 97.31 159 VAL A C 1
ATOM 1137 O O . VAL A 1 159 ? 8.595 0.038 -0.941 1.00 97.31 159 VAL A O 1
ATOM 1140 N N . ASN A 1 160 ? 8.248 -0.865 1.081 1.00 96.56 160 ASN A N 1
ATOM 1141 C CA . ASN A 1 160 ? 9.608 -1.351 1.286 1.00 96.56 160 ASN A CA 1
ATOM 1142 C C . ASN A 1 160 ? 9.528 -2.866 1.449 1.00 96.56 160 ASN A C 1
ATOM 1144 O O . ASN A 1 160 ? 8.797 -3.345 2.314 1.00 96.56 160 ASN A O 1
ATOM 1148 N N . LEU A 1 161 ? 10.228 -3.608 0.602 1.00 94.88 161 LEU A N 1
ATOM 1149 C CA . LEU A 1 161 ? 10.258 -5.062 0.600 1.00 94.88 161 LEU A CA 1
ATOM 1150 C C . LEU A 1 161 ? 11.444 -5.561 1.418 1.00 94.88 161 LEU A C 1
ATOM 1152 O O . LEU A 1 161 ? 12.574 -5.114 1.235 1.00 94.88 161 LEU A O 1
ATOM 1156 N N . SER A 1 162 ? 11.178 -6.511 2.307 1.00 92.06 162 SER A N 1
ATOM 1157 C CA . SER A 1 162 ? 12.199 -7.146 3.135 1.00 92.06 162 SER A CA 1
ATOM 1158 C C . SER A 1 162 ? 12.916 -8.262 2.367 1.00 92.06 162 SER A C 1
ATOM 1160 O O . SER A 1 162 ? 12.299 -9.019 1.613 1.00 92.06 162 SER A O 1
ATOM 1162 N N . GLY A 1 163 ? 14.216 -8.422 2.625 1.00 87.56 163 GLY A N 1
ATOM 1163 C CA . GLY A 1 163 ? 15.059 -9.454 2.010 1.00 87.56 163 GLY A CA 1
ATOM 1164 C C . GLY A 1 163 ? 15.497 -9.121 0.581 1.00 87.56 163 GLY A C 1
ATOM 1165 O O . GLY A 1 163 ? 15.170 -8.067 0.048 1.00 87.56 163 GLY A O 1
ATOM 1166 N N . THR A 1 164 ? 16.247 -10.023 -0.049 1.00 84.62 164 THR A N 1
ATOM 1167 C CA . THR A 1 164 ? 16.790 -9.823 -1.402 1.00 84.62 164 THR A CA 1
ATOM 1168 C C . THR A 1 164 ? 15.763 -10.212 -2.468 1.00 84.62 164 THR A C 1
ATOM 1170 O O . THR A 1 164 ? 15.146 -11.273 -2.377 1.00 84.62 164 THR A O 1
ATOM 1173 N N . GLY A 1 165 ? 15.580 -9.361 -3.477 1.00 81.56 165 GLY A N 1
ATOM 1174 C CA . GLY A 1 165 ? 14.755 -9.625 -4.659 1.00 81.56 165 GLY A CA 1
ATOM 1175 C C . GLY A 1 165 ? 15.467 -9.184 -5.936 1.00 81.56 165 GLY A C 1
ATOM 1176 O O . GLY A 1 165 ? 16.499 -8.520 -5.871 1.00 81.56 165 GLY A O 1
ATOM 1177 N N . SER A 1 166 ? 14.925 -9.570 -7.091 1.00 78.69 166 SER A N 1
ATOM 1178 C CA . SER A 1 166 ? 15.429 -9.138 -8.406 1.00 78.69 166 SER A CA 1
ATOM 1179 C C . SER A 1 166 ? 14.936 -7.746 -8.807 1.00 78.69 166 SER A C 1
ATOM 1181 O O . SER A 1 166 ? 15.442 -7.171 -9.768 1.00 78.69 166 SER A O 1
ATOM 1183 N N . GLY A 1 167 ? 13.915 -7.239 -8.114 1.00 85.44 167 GLY A N 1
ATOM 1184 C CA . GLY A 1 167 ? 13.329 -5.930 -8.341 1.00 85.44 167 GLY A CA 1
ATOM 1185 C C . GLY A 1 167 ? 13.827 -4.843 -7.390 1.00 85.44 167 GLY A C 1
ATOM 1186 O O . GLY A 1 167 ? 14.851 -4.962 -6.722 1.00 85.44 167 GLY A O 1
ATOM 1187 N N . CYS A 1 168 ? 13.054 -3.765 -7.329 1.00 91.88 168 CYS A N 1
ATOM 1188 C CA . CYS A 1 168 ? 13.269 -2.653 -6.423 1.00 91.88 168 CYS A CA 1
ATOM 1189 C C . CYS A 1 168 ? 12.898 -3.051 -4.992 1.00 91.88 168 CYS A C 1
ATOM 1191 O O . CYS A 1 168 ? 11.844 -3.644 -4.773 1.00 91.88 168 CYS A O 1
ATOM 1193 N N . ASN A 1 169 ? 13.707 -2.690 -4.001 1.00 94.38 169 ASN A N 1
ATOM 1194 C CA . ASN A 1 169 ? 13.398 -2.933 -2.593 1.00 94.38 169 ASN A CA 1
ATOM 1195 C C . ASN A 1 169 ? 12.559 -1.818 -1.975 1.00 94.38 169 ASN A C 1
ATOM 1197 O O . ASN A 1 169 ? 11.881 -2.065 -0.983 1.00 94.38 169 ASN A O 1
ATOM 1201 N N . ALA A 1 170 ? 12.561 -0.611 -2.538 1.00 95.19 170 ALA A N 1
ATOM 1202 C CA . ALA A 1 170 ? 11.799 0.508 -2.000 1.00 95.19 170 ALA A CA 1
ATOM 1203 C C . ALA A 1 170 ? 11.145 1.335 -3.110 1.00 95.19 170 ALA A C 1
ATOM 1205 O O . ALA A 1 170 ? 11.813 2.023 -3.877 1.00 95.19 170 ALA A O 1
ATOM 1206 N N . LEU A 1 171 ? 9.815 1.301 -3.154 1.00 96.44 171 LEU A N 1
ATOM 1207 C CA . LEU A 1 171 ? 8.987 2.006 -4.129 1.00 96.44 171 LEU A CA 1
ATOM 1208 C C . LEU A 1 171 ? 8.205 3.134 -3.463 1.00 96.44 171 LEU A C 1
ATOM 1210 O O . LEU A 1 171 ? 7.684 2.977 -2.353 1.00 96.44 171 LEU A O 1
ATOM 1214 N N . ARG A 1 172 ? 8.114 4.277 -4.144 1.00 96.69 172 ARG A N 1
ATOM 1215 C CA . ARG A 1 172 ? 7.478 5.498 -3.638 1.00 96.69 172 ARG A CA 1
ATOM 1216 C C . ARG A 1 172 ? 6.562 6.118 -4.694 1.00 96.69 172 ARG A C 1
ATOM 1218 O O . ARG A 1 172 ? 7.003 6.451 -5.787 1.00 96.69 172 ARG A O 1
ATOM 1225 N N . TRP A 1 173 ? 5.311 6.359 -4.326 1.00 96.62 173 TRP A N 1
ATOM 1226 C CA . TRP A 1 173 ? 4.393 7.257 -5.029 1.00 96.62 173 TRP A CA 1
ATOM 1227 C C . TRP A 1 173 ? 4.501 8.622 -4.368 1.00 96.62 173 TRP A C 1
ATOM 1229 O O . TRP A 1 173 ? 3.734 8.958 -3.465 1.00 96.62 173 TRP A O 1
ATOM 1239 N N . ASN A 1 174 ? 5.570 9.334 -4.710 1.00 93.56 174 ASN A N 1
ATOM 1240 C CA . ASN A 1 174 ? 5.924 10.598 -4.091 1.00 93.56 174 ASN A CA 1
ATOM 1241 C C . ASN A 1 174 ? 6.723 11.456 -5.069 1.00 93.56 174 ASN A C 1
ATOM 1243 O O . ASN A 1 174 ? 7.851 11.091 -5.401 1.00 93.56 174 ASN A O 1
ATOM 1247 N N . ILE A 1 175 ? 6.164 12.595 -5.483 1.00 91.12 175 ILE A N 1
ATOM 1248 C CA . ILE A 1 175 ? 6.803 13.503 -6.446 1.00 91.12 175 ILE A CA 1
ATOM 1249 C C . ILE A 1 175 ? 8.141 14.033 -5.921 1.00 91.12 175 ILE A C 1
ATOM 1251 O O . ILE A 1 175 ? 9.041 14.265 -6.722 1.00 91.12 175 ILE A O 1
ATOM 1255 N N . VAL A 1 176 ? 8.296 14.197 -4.602 1.00 89.88 176 VAL A N 1
ATOM 1256 C CA . VAL A 1 176 ? 9.526 14.726 -3.996 1.00 89.88 176 VAL A CA 1
ATOM 1257 C C . VAL A 1 176 ? 10.089 13.745 -2.978 1.00 89.88 176 VAL A C 1
ATOM 1259 O O . VAL A 1 176 ? 9.471 13.473 -1.949 1.00 89.88 176 VAL A O 1
ATOM 1262 N N . PHE A 1 177 ? 11.294 13.243 -3.222 1.00 89.25 177 PHE A N 1
ATOM 1263 C CA . PHE A 1 177 ? 12.007 12.357 -2.307 1.00 89.25 177 PHE A CA 1
ATOM 1264 C C . PHE A 1 177 ? 13.436 12.859 -2.116 1.00 89.25 177 PHE A C 1
ATOM 1266 O O . PHE A 1 177 ? 14.116 13.170 -3.085 1.00 89.25 177 PHE A O 1
ATOM 1273 N N . ASP A 1 178 ? 13.858 12.970 -0.855 1.00 88.19 178 ASP A N 1
ATOM 1274 C CA . ASP A 1 178 ? 15.192 13.450 -0.465 1.00 88.19 178 ASP A CA 1
ATOM 1275 C C . ASP A 1 178 ? 15.598 14.791 -1.116 1.00 88.19 178 ASP A C 1
ATOM 1277 O O . ASP A 1 178 ? 16.702 14.981 -1.613 1.00 88.19 178 ASP A O 1
ATOM 1281 N N . GLY A 1 179 ? 14.644 15.727 -1.182 1.00 87.69 179 GLY A N 1
ATOM 1282 C CA . GLY A 1 179 ? 14.850 17.052 -1.776 1.00 87.69 179 GLY A CA 1
ATOM 1283 C C . GLY A 1 179 ? 14.846 17.091 -3.309 1.00 87.69 179 GLY A C 1
ATOM 1284 O O . GLY A 1 179 ? 14.899 18.183 -3.872 1.00 87.69 179 GLY A O 1
ATOM 1285 N N . ALA A 1 180 ? 14.727 15.947 -3.989 1.00 88.69 180 ALA A N 1
ATOM 1286 C CA . ALA A 1 180 ? 14.696 15.856 -5.445 1.00 88.69 180 ALA A CA 1
ATOM 1287 C C . ALA A 1 180 ? 13.299 15.517 -5.985 1.00 88.69 180 ALA A C 1
ATOM 1289 O O . ALA A 1 180 ? 12.552 14.728 -5.400 1.00 88.69 180 ALA A O 1
ATOM 1290 N N . THR A 1 181 ? 12.963 16.083 -7.146 1.00 92.50 181 THR A N 1
ATOM 1291 C CA . THR A 1 181 ? 11.776 15.687 -7.913 1.00 92.50 181 THR A CA 1
ATOM 1292 C C . THR A 1 181 ? 12.029 14.337 -8.581 1.00 92.50 181 THR A C 1
ATOM 1294 O O . THR A 1 181 ? 12.950 14.205 -9.382 1.00 92.50 181 THR A O 1
ATOM 1297 N N . THR A 1 182 ? 11.205 13.338 -8.274 1.00 92.12 182 THR A N 1
ATOM 1298 C CA . THR A 1 182 ? 11.388 11.946 -8.721 1.00 92.12 182 THR A CA 1
ATOM 1299 C C . THR A 1 182 ? 10.683 11.625 -10.036 1.00 92.12 182 THR A C 1
ATOM 1301 O O . THR A 1 182 ? 11.005 10.631 -10.679 1.00 92.12 182 THR A O 1
ATOM 1304 N N . GLY A 1 183 ? 9.672 12.416 -10.412 1.00 91.81 183 GLY A N 1
ATOM 1305 C CA . GLY A 1 183 ? 8.761 12.093 -11.515 1.00 91.81 183 GLY A CA 1
ATOM 1306 C C . GLY A 1 183 ? 7.735 10.992 -11.197 1.00 91.81 183 GLY A C 1
ATOM 1307 O O . GLY A 1 183 ? 6.989 10.588 -12.088 1.00 91.81 183 GLY A O 1
ATOM 1308 N N . ALA A 1 184 ? 7.664 10.506 -9.949 1.00 95.56 184 ALA A N 1
ATOM 1309 C CA . ALA A 1 184 ? 6.607 9.592 -9.517 1.00 95.56 184 ALA A CA 1
ATOM 1310 C C . ALA A 1 184 ? 5.232 10.271 -9.518 1.00 95.56 184 ALA A C 1
ATOM 1312 O O . ALA A 1 184 ? 5.121 11.492 -9.510 1.00 95.56 184 ALA A O 1
ATOM 1313 N N . SER A 1 185 ? 4.170 9.475 -9.473 1.00 95.69 185 SER A N 1
ATOM 1314 C CA . SER A 1 185 ? 2.800 9.958 -9.290 1.00 95.69 185 SER A CA 1
ATOM 1315 C C . SER A 1 185 ? 2.402 9.953 -7.812 1.00 95.69 185 SER A C 1
ATOM 1317 O O . SER A 1 185 ? 2.997 9.238 -7.006 1.00 95.69 185 SER A O 1
ATOM 1319 N N . TYR A 1 186 ? 1.357 10.702 -7.459 1.00 95.12 186 TYR A N 1
ATOM 1320 C CA . TYR A 1 186 ? 0.646 10.506 -6.194 1.00 95.12 186 TYR A CA 1
ATOM 1321 C C . TYR A 1 186 ? -0.296 9.299 -6.263 1.00 95.12 186 TYR A C 1
ATOM 1323 O O . TYR A 1 186 ? -0.596 8.761 -7.334 1.00 95.12 186 TYR A O 1
ATOM 1331 N N . ILE A 1 187 ? -0.782 8.889 -5.096 1.00 96.06 187 ILE A N 1
ATOM 1332 C CA . ILE A 1 187 ? -1.991 8.072 -4.968 1.00 96.06 187 ILE A CA 1
ATOM 1333 C C . ILE A 1 187 ? -3.171 8.966 -4.589 1.00 96.06 187 ILE A C 1
ATOM 1335 O O . ILE A 1 187 ? -2.988 10.024 -4.001 1.00 96.06 187 ILE A O 1
ATOM 1339 N N . SER A 1 188 ? -4.384 8.511 -4.856 1.00 96.19 188 SER A N 1
ATOM 1340 C CA . SER A 1 188 ? -5.608 9.080 -4.307 1.00 96.19 188 SER A CA 1
ATOM 1341 C C . SER A 1 188 ? -6.033 8.285 -3.076 1.00 96.19 188 SER A C 1
ATOM 1343 O O . SER A 1 188 ? -6.090 7.052 -3.108 1.00 96.19 188 SER A O 1
ATOM 1345 N N . VAL A 1 189 ? -6.356 8.993 -1.999 1.00 96.62 189 VAL A N 1
ATOM 1346 C CA . VAL A 1 189 ? -6.935 8.438 -0.775 1.00 96.62 189 VAL A CA 1
ATOM 1347 C C . VAL A 1 189 ? -8.342 8.997 -0.621 1.00 96.62 189 VAL A C 1
ATOM 1349 O O . VAL A 1 189 ? -8.514 10.196 -0.411 1.00 96.62 189 VAL A O 1
ATOM 1352 N N . THR A 1 190 ? -9.346 8.133 -0.717 1.00 96.38 190 THR A N 1
ATOM 1353 C CA . THR A 1 190 ? -10.756 8.490 -0.528 1.00 96.38 190 THR A CA 1
ATOM 1354 C C . THR A 1 190 ? -11.239 7.945 0.802 1.00 96.38 190 THR A C 1
ATOM 1356 O O . THR A 1 190 ? -11.101 6.750 1.057 1.00 96.38 190 THR A O 1
ATOM 1359 N N . ARG A 1 191 ? -11.851 8.773 1.647 1.00 96.00 191 ARG A N 1
ATOM 1360 C CA . ARG A 1 191 ? -12.508 8.272 2.858 1.00 96.00 191 ARG A CA 1
ATOM 1361 C C . ARG A 1 191 ? -13.941 7.872 2.528 1.00 96.00 191 ARG A C 1
ATOM 1363 O O . ARG A 1 191 ? -14.765 8.728 2.229 1.00 96.00 191 ARG A O 1
ATOM 1370 N N . LEU A 1 192 ? -14.238 6.578 2.573 1.00 96.50 192 LEU A N 1
ATOM 1371 C CA . LEU A 1 192 ? -15.550 6.045 2.196 1.00 96.50 192 LEU A CA 1
ATOM 1372 C C . LEU A 1 192 ? -16.567 6.162 3.334 1.00 96.50 192 LEU A C 1
ATOM 1374 O O . LEU A 1 192 ? -17.732 6.466 3.098 1.00 96.50 192 LEU A O 1
ATOM 1378 N N . ASP A 1 193 ? -16.117 5.936 4.566 1.00 95.69 193 ASP A N 1
ATOM 1379 C CA . ASP A 1 193 ? -16.932 5.995 5.779 1.00 95.69 193 ASP A CA 1
ATOM 1380 C C . ASP A 1 193 ? -16.051 6.406 6.984 1.00 95.69 193 ASP A C 1
ATOM 1382 O O . ASP A 1 193 ? -14.849 6.655 6.815 1.00 95.69 193 ASP A O 1
ATOM 1386 N N . PRO A 1 194 ? -16.589 6.526 8.216 1.00 92.88 194 PRO A N 1
ATOM 1387 C CA . PRO A 1 194 ? -15.799 6.947 9.373 1.00 92.88 194 PRO A CA 1
ATOM 1388 C C . PRO A 1 194 ? -14.565 6.081 9.678 1.00 92.88 194 PRO A C 1
ATOM 1390 O O . PRO A 1 194 ? -13.658 6.553 10.361 1.00 92.88 194 PRO A O 1
ATOM 1393 N N . THR A 1 195 ? -14.507 4.849 9.180 1.00 94.94 195 THR A N 1
ATOM 1394 C CA . THR A 1 195 ? -13.436 3.877 9.434 1.00 94.94 195 THR A CA 1
ATOM 1395 C C . THR A 1 195 ? -12.684 3.433 8.183 1.00 94.94 195 THR A C 1
ATOM 1397 O O . THR A 1 195 ? -11.557 2.953 8.303 1.00 94.94 195 THR A O 1
ATOM 1400 N N . THR A 1 196 ? -13.269 3.592 6.999 1.00 96.56 196 THR A N 1
ATOM 1401 C CA . THR A 1 196 ? -12.766 2.991 5.763 1.00 96.56 196 THR A CA 1
ATOM 1402 C C . THR A 1 196 ? -12.165 4.023 4.821 1.00 96.56 196 THR A C 1
ATOM 1404 O O . THR A 1 196 ? -12.785 5.039 4.499 1.00 96.56 196 THR A O 1
ATOM 1407 N N . TYR A 1 197 ? -10.987 3.699 4.293 1.00 96.81 197 TYR A N 1
ATOM 1408 C CA . TYR A 1 197 ? -10.292 4.474 3.274 1.00 96.81 197 TYR A CA 1
ATOM 1409 C C . TYR A 1 197 ? -9.985 3.595 2.064 1.00 96.81 197 TYR A C 1
ATOM 1411 O O . TYR A 1 197 ? -9.481 2.480 2.205 1.00 96.81 197 TYR A O 1
ATOM 1419 N N . GLN A 1 198 ? -10.259 4.112 0.873 1.00 97.56 198 GLN A N 1
ATOM 1420 C CA . GLN A 1 198 ? -9.811 3.545 -0.389 1.00 97.56 198 GLN A CA 1
ATOM 1421 C C . GLN A 1 198 ? -8.507 4.215 -0.801 1.00 97.56 198 GLN A C 1
ATOM 1423 O O . GLN A 1 198 ? -8.426 5.440 -0.837 1.00 97.56 198 GLN A O 1
ATOM 1428 N N . VAL A 1 199 ? -7.507 3.416 -1.154 1.00 97.50 199 VAL A N 1
ATOM 1429 C CA . VAL A 1 199 ? -6.231 3.892 -1.682 1.00 97.50 199 VAL A CA 1
ATOM 1430 C C . VAL A 1 199 ? -6.081 3.384 -3.103 1.00 97.50 199 VAL A C 1
ATOM 1432 O O . VAL A 1 199 ? -6.158 2.177 -3.342 1.00 97.50 199 VAL A O 1
ATOM 1435 N N . ARG A 1 200 ? -5.878 4.293 -4.056 1.00 96.88 200 ARG A N 1
ATOM 1436 C CA . ARG A 1 200 ? -5.767 3.937 -5.471 1.00 96.88 200 ARG A CA 1
ATOM 1437 C C . ARG A 1 200 ? -4.755 4.813 -6.195 1.00 96.88 200 ARG A C 1
ATOM 1439 O O . ARG A 1 200 ? -4.717 6.013 -5.967 1.00 96.88 200 ARG A O 1
ATOM 1446 N N . SER A 1 201 ? -3.977 4.248 -7.108 1.00 95.88 201 SER A N 1
ATOM 1447 C CA . SER A 1 201 ? -3.200 5.034 -8.068 1.00 95.88 201 SER A CA 1
ATOM 1448 C C . SER A 1 201 ? -4.005 5.296 -9.347 1.00 95.88 201 SER A C 1
ATOM 1450 O O . SER A 1 201 ? -4.881 4.511 -9.719 1.00 95.88 201 SER A O 1
ATOM 1452 N N . ALA A 1 202 ? -3.736 6.412 -10.028 1.00 92.19 202 ALA A N 1
ATOM 1453 C CA . ALA A 1 202 ? -4.310 6.656 -11.350 1.00 92.19 202 ALA A CA 1
ATOM 1454 C C . ALA A 1 202 ? -3.815 5.601 -12.368 1.00 92.19 202 ALA A C 1
ATOM 1456 O O . ALA A 1 202 ? -2.738 5.026 -12.182 1.00 92.19 202 ALA A O 1
ATOM 1457 N N . PRO A 1 203 ? -4.558 5.332 -13.455 1.00 89.31 203 PRO A N 1
ATOM 1458 C CA . PRO A 1 203 ? -4.039 4.528 -14.559 1.00 89.31 203 PRO A CA 1
ATOM 1459 C C . PRO A 1 203 ? -2.714 5.099 -15.087 1.00 89.31 203 PRO A C 1
ATOM 1461 O O . PRO A 1 203 ? -2.602 6.305 -15.295 1.00 89.31 203 PRO A O 1
ATOM 1464 N N . GLY A 1 204 ? -1.709 4.240 -15.282 1.00 88.88 204 GLY A N 1
ATOM 1465 C CA . GLY A 1 204 ? -0.370 4.641 -15.734 1.00 88.88 204 GLY A CA 1
ATOM 1466 C C . GLY A 1 204 ? 0.491 5.349 -14.679 1.00 88.88 204 GLY A C 1
ATOM 1467 O O . GLY A 1 204 ? 1.562 5.867 -15.010 1.00 88.88 204 GLY A O 1
ATOM 1468 N N . ALA A 1 205 ? 0.033 5.406 -13.422 1.00 92.56 205 ALA A N 1
ATOM 1469 C CA . ALA A 1 205 ? 0.774 6.022 -12.329 1.00 92.56 205 ALA A CA 1
ATOM 1470 C C . ALA A 1 205 ? 2.137 5.353 -12.122 1.00 92.56 205 ALA A C 1
ATOM 1472 O O . ALA A 1 205 ? 2.260 4.126 -12.074 1.00 92.56 205 ALA A O 1
ATOM 1473 N N . LYS A 1 206 ? 3.163 6.185 -11.938 1.00 95.12 206 LYS A N 1
ATOM 1474 C CA . LYS A 1 206 ? 4.542 5.731 -11.783 1.00 95.12 206 LYS A CA 1
ATOM 1475 C C . LYS A 1 206 ? 4.964 5.711 -10.321 1.00 95.12 206 LYS A C 1
ATOM 1477 O O . LYS A 1 206 ? 4.751 6.680 -9.593 1.00 95.12 206 LYS A O 1
ATOM 1482 N N . ALA A 1 207 ? 5.600 4.623 -9.914 1.00 96.62 207 ALA A N 1
ATOM 1483 C CA . ALA A 1 207 ? 6.314 4.510 -8.654 1.00 96.62 207 ALA A CA 1
ATOM 1484 C C . ALA A 1 207 ? 7.806 4.750 -8.894 1.00 96.62 207 ALA A C 1
ATOM 1486 O O . ALA A 1 207 ? 8.389 4.155 -9.797 1.00 96.62 207 ALA A O 1
ATOM 1487 N N . TYR A 1 208 ? 8.426 5.584 -8.068 1.00 97.12 208 TYR A N 1
ATOM 1488 C CA . TYR A 1 208 ? 9.871 5.774 -8.052 1.00 97.12 208 TYR A CA 1
ATOM 1489 C C . TYR A 1 208 ? 10.550 4.675 -7.246 1.00 97.12 208 TYR A C 1
ATOM 1491 O O . TYR A 1 208 ? 10.159 4.405 -6.108 1.00 97.12 208 TYR A O 1
ATOM 1499 N N . CYS A 1 209 ? 11.574 4.065 -7.830 1.00 95.94 209 CYS A N 1
ATOM 1500 C CA . CYS A 1 209 ? 12.442 3.124 -7.156 1.00 95.94 209 CYS A CA 1
ATOM 1501 C C . CYS A 1 209 ? 13.624 3.836 -6.511 1.00 95.94 209 CYS A C 1
ATOM 1503 O O . CYS A 1 209 ? 14.458 4.429 -7.189 1.00 95.94 209 CYS A O 1
ATOM 1505 N N . VAL A 1 210 ? 13.724 3.722 -5.191 1.00 94.81 210 VAL A N 1
ATOM 1506 C CA . VAL A 1 210 ? 14.784 4.370 -4.411 1.00 94.81 210 VAL A CA 1
ATOM 1507 C C . VAL A 1 210 ? 16.158 3.765 -4.708 1.00 94.81 210 VAL A C 1
ATOM 1509 O O . VAL A 1 210 ? 17.154 4.476 -4.660 1.00 94.81 210 VAL A O 1
ATOM 1512 N N . ASP A 1 211 ? 16.221 2.479 -5.052 1.00 91.62 211 ASP A N 1
ATOM 1513 C CA . ASP A 1 211 ? 17.497 1.768 -5.198 1.00 91.62 211 ASP A CA 1
ATOM 1514 C C . ASP A 1 211 ? 18.264 2.156 -6.470 1.00 91.62 211 ASP A C 1
ATOM 1516 O O . ASP A 1 211 ? 19.492 2.117 -6.486 1.00 91.62 211 ASP A O 1
ATOM 1520 N N . ASN A 1 212 ? 17.552 2.489 -7.550 1.00 92.06 212 ASN A N 1
ATOM 1521 C CA . ASN A 1 212 ? 18.152 2.731 -8.866 1.00 92.06 212 ASN A CA 1
ATOM 1522 C C . ASN A 1 212 ? 17.645 4.000 -9.566 1.00 92.06 212 ASN A C 1
ATOM 1524 O O . ASN A 1 212 ? 18.088 4.307 -10.669 1.00 92.06 212 ASN A O 1
ATOM 1528 N N . GLY A 1 213 ? 16.715 4.731 -8.952 1.00 92.94 213 GLY A N 1
ATOM 1529 C CA . GLY A 1 213 ? 16.167 5.968 -9.489 1.00 92.94 213 GLY A CA 1
ATOM 1530 C C . GLY A 1 213 ? 15.146 5.810 -10.622 1.00 92.94 213 GLY A C 1
ATOM 1531 O O . GLY A 1 213 ? 14.683 6.821 -11.146 1.00 92.94 213 GLY A O 1
ATOM 1532 N N . GLN A 1 214 ? 14.787 4.584 -11.013 1.00 94.12 214 GLN A N 1
ATOM 1533 C CA . GLN A 1 214 ? 13.879 4.334 -12.136 1.00 94.12 214 GLN A CA 1
ATOM 1534 C C . GLN A 1 214 ? 12.405 4.516 -11.755 1.00 94.12 214 GLN A C 1
ATOM 1536 O O . GLN A 1 214 ? 12.014 4.404 -10.591 1.00 94.12 214 GLN A O 1
ATOM 1541 N N . LEU A 1 215 ? 11.571 4.755 -12.769 1.00 95.31 215 LEU A N 1
ATOM 1542 C CA . LEU A 1 215 ? 10.119 4.858 -12.641 1.00 95.31 215 LEU A CA 1
ATOM 1543 C C . LEU A 1 215 ? 9.442 3.607 -13.204 1.00 95.31 215 LEU A C 1
ATOM 1545 O O . LEU A 1 215 ? 9.624 3.263 -14.369 1.00 95.31 215 LEU A O 1
ATOM 1549 N N . TYR A 1 216 ? 8.598 2.966 -12.400 1.00 95.38 216 TYR A N 1
ATOM 1550 C CA . TYR A 1 216 ? 7.859 1.768 -12.794 1.00 95.38 216 TYR A CA 1
ATOM 1551 C C . TYR A 1 216 ? 6.357 2.026 -12.836 1.00 95.38 216 TYR A C 1
ATOM 1553 O O . TYR A 1 216 ? 5.810 2.690 -11.958 1.00 95.38 216 TYR A O 1
ATOM 1561 N N . ASP A 1 217 ? 5.680 1.475 -13.844 1.00 94.19 217 ASP A N 1
ATOM 1562 C CA . ASP A 1 217 ? 4.216 1.468 -13.897 1.00 94.19 217 ASP A CA 1
ATOM 1563 C C . ASP A 1 217 ? 3.681 0.408 -12.941 1.00 94.19 217 ASP A C 1
ATOM 1565 O O . ASP A 1 217 ? 3.792 -0.794 -13.197 1.00 94.19 217 ASP A O 1
ATOM 1569 N N . ILE A 1 218 ? 3.176 0.856 -11.797 1.00 94.50 218 ILE A N 1
ATOM 1570 C CA . ILE A 1 218 ? 2.701 -0.036 -10.748 1.00 94.50 218 ILE A CA 1
ATOM 1571 C C . ILE A 1 218 ? 1.352 0.477 -10.284 1.00 94.50 218 ILE A C 1
ATOM 1573 O O . ILE A 1 218 ? 1.234 1.528 -9.643 1.00 94.50 218 ILE A O 1
ATOM 1577 N N . HIS A 1 219 ? 0.317 -0.298 -10.592 1.00 93.69 219 HIS A N 1
ATOM 1578 C CA . HIS A 1 219 ? -1.012 0.005 -10.110 1.00 93.69 219 HIS A CA 1
ATOM 1579 C C . HIS A 1 219 ? -1.169 -0.408 -8.641 1.00 93.69 219 HIS A C 1
ATOM 1581 O O . HIS A 1 219 ? -0.698 -1.452 -8.187 1.00 93.69 219 HIS A O 1
ATOM 1587 N N . VAL A 1 220 ? -1.825 0.459 -7.879 1.00 95.75 220 VAL A N 1
ATOM 1588 C CA . VAL A 1 220 ? -2.133 0.259 -6.468 1.00 95.75 220 VAL A CA 1
ATOM 1589 C C . VAL A 1 220 ? -3.623 0.447 -6.313 1.00 95.75 220 VAL A C 1
ATOM 1591 O O . VAL A 1 220 ? -4.178 1.442 -6.772 1.00 95.75 220 VAL A O 1
ATOM 1594 N N . ASN A 1 221 ? -4.263 -0.513 -5.664 1.00 96.00 221 ASN A N 1
ATOM 1595 C CA . ASN A 1 221 ? -5.669 -0.444 -5.324 1.00 96.00 221 ASN A CA 1
ATOM 1596 C C . ASN A 1 221 ? -5.894 -1.318 -4.095 1.00 96.00 221 ASN A C 1
ATOM 1598 O O . ASN A 1 221 ? -5.747 -2.531 -4.187 1.00 96.00 221 ASN A O 1
ATOM 1602 N N . PHE A 1 222 ? -6.177 -0.726 -2.943 1.00 96.75 222 PHE A N 1
ATOM 1603 C CA . PHE A 1 222 ? -6.458 -1.474 -1.722 1.00 96.75 222 PHE A CA 1
ATOM 1604 C C . PHE A 1 222 ? -7.301 -0.644 -0.768 1.00 96.75 222 PHE A C 1
ATOM 1606 O O . PHE A 1 222 ? -7.406 0.578 -0.889 1.00 96.75 222 PHE A O 1
ATOM 1613 N N . ARG A 1 223 ? -7.878 -1.322 0.217 1.00 96.56 223 ARG A N 1
ATOM 1614 C CA . ARG A 1 223 ? -8.722 -0.698 1.228 1.00 96.56 223 ARG A CA 1
ATOM 1615 C C . ARG A 1 223 ? -8.111 -0.839 2.614 1.00 96.56 223 ARG A C 1
ATOM 1617 O O . ARG A 1 223 ? -7.547 -1.874 2.966 1.00 96.56 223 ARG A O 1
ATOM 1624 N N . LEU A 1 224 ? -8.237 0.221 3.399 1.00 96.25 224 LEU A N 1
ATOM 1625 C CA . LEU A 1 224 ? -7.820 0.312 4.793 1.00 96.25 224 LEU A CA 1
ATOM 1626 C C . LEU A 1 224 ? -9.063 0.446 5.661 1.00 96.25 224 LEU A C 1
ATOM 1628 O O . LEU A 1 224 ? -9.905 1.296 5.384 1.00 96.25 224 LEU A O 1
ATOM 1632 N N . VAL A 1 225 ? -9.164 -0.346 6.724 1.00 96.62 225 VAL A N 1
ATOM 1633 C CA . VAL A 1 225 ? -10.244 -0.228 7.712 1.00 96.62 225 VAL A CA 1
ATOM 1634 C C . VAL A 1 225 ? -9.637 -0.004 9.090 1.00 96.62 225 VAL A C 1
ATOM 1636 O O . VAL A 1 225 ? -8.963 -0.883 9.625 1.00 96.62 225 VAL A O 1
ATOM 1639 N N . SER A 1 226 ? -9.857 1.181 9.651 1.00 95.56 226 SER A N 1
ATOM 1640 C CA . SER A 1 226 ? -9.476 1.541 11.016 1.00 95.56 226 SER A CA 1
ATOM 1641 C C . SER A 1 226 ? -10.314 0.772 12.037 1.00 95.56 226 SER A C 1
ATOM 1643 O O . SER A 1 226 ? -11.510 0.567 11.844 1.00 95.56 226 SER A O 1
ATOM 1645 N N . SER A 1 227 ? -9.722 0.404 13.174 1.00 95.06 227 SER A N 1
ATOM 1646 C CA . SER A 1 227 ? -10.441 -0.274 14.261 1.00 95.06 227 SER A CA 1
ATOM 1647 C C . SER A 1 227 ? -11.446 0.617 15.008 1.00 95.06 227 SER A C 1
ATOM 1649 O O . SER A 1 227 ? -12.178 0.123 15.861 1.00 95.06 227 SER A O 1
ATOM 1651 N N . ARG A 1 228 ? -11.457 1.928 14.741 1.00 91.69 228 ARG A N 1
ATOM 1652 C CA . ARG A 1 228 ? -12.447 2.900 15.241 1.00 91.69 228 ARG A CA 1
ATOM 1653 C C . ARG A 1 228 ? -12.502 4.127 14.334 1.00 91.69 228 ARG A C 1
ATOM 1655 O O . ARG A 1 228 ? -11.570 4.366 13.567 1.00 91.69 228 ARG A O 1
ATOM 1662 N N . ALA A 1 229 ? -13.566 4.915 14.455 1.00 89.44 229 ALA A N 1
ATOM 1663 C CA . ALA A 1 229 ? -13.685 6.177 13.734 1.00 89.44 229 ALA A CA 1
ATOM 1664 C C . ALA A 1 229 ? -12.565 7.162 14.122 1.00 89.44 229 ALA A C 1
ATOM 1666 O O . ALA A 1 229 ? -12.133 7.182 15.283 1.00 89.44 229 ALA A O 1
ATOM 1667 N N . ILE A 1 230 ? -12.108 7.944 13.136 1.00 83.69 230 ILE A N 1
ATOM 1668 C CA . ILE A 1 230 ?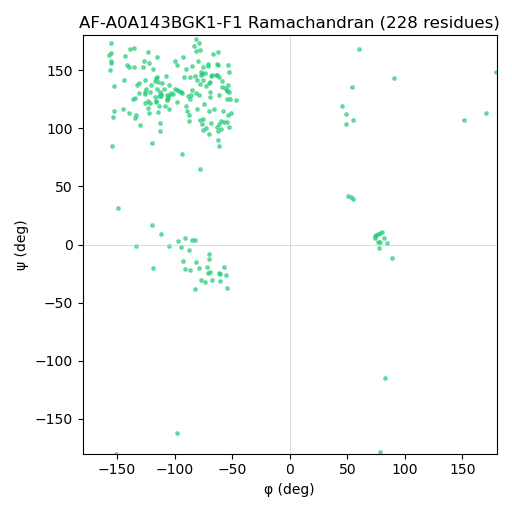 -11.047 8.958 13.270 1.00 83.69 230 ILE A CA 1
ATOM 1669 C C . ILE A 1 230 ? -11.566 10.361 12.965 1.00 83.69 230 ILE A C 1
ATOM 1671 O O . ILE A 1 230 ? -12.219 10.538 11.911 1.00 83.69 230 ILE A O 1
#

Radius of gyration: 34.25 Å; Cα contacts (8 Å, |Δi|>4): 535; chains: 1; bounding box: 35×43×140 Å

Sequence (230 aa):
MRRSTTLACLLALLAPLGACTTNEPVTTEVGGPAFAKATTTADPTATWYLPAANSGLTGDGAYLTSGSTESVYANGVCGVSTRIFASATGSGDATLQTDNPTSKTRTCAAFPRKVTLSYVNEAGVAIVDRRPVFMNVRSIATFGSAIAVGETRDGIFAVNLSGTGSGCNALRWNIVFDGATTGASYISVTRLDPTT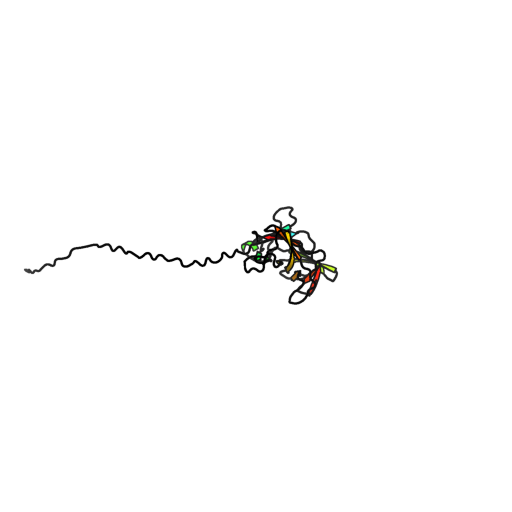YQVRSAPGAKAYCVDNGQLYDIHVNFRLVSSRAI

Foldseek 3Di:
DDDDDDDDDDDDDDDDDDDDDPPDPPPPPPDDPPPPPPPFPDWWFKKKWAFCDDAFKGFPPCDPDPPDRTHIQGDPAQQWHWTQQQTQPGQRKIKIWQNHDDPVNPPDPCHSTWMWGWFADPVRDIFIDTATWIKMKTNCHHHPDHADAFDKDWTKIKIAGPDDGPDFRIWIQDLDDPNDGLPFHTWIWHHNDQFKIWIWRDQQTWIARPVPSDTIRGTDTMMMGTPDGD